Protein AF-A0A7V3MJH2-F1 (afdb_monomer_lite)

Foldseek 3Di:
DPPCVVVDDDDPCVVVVPDPDVVLVDFDLVCLVVVNHDCCLNPLQNVLVPDDPDPVLLVVLLLVQCVLVVNPPPRDLDDDDDDDPPP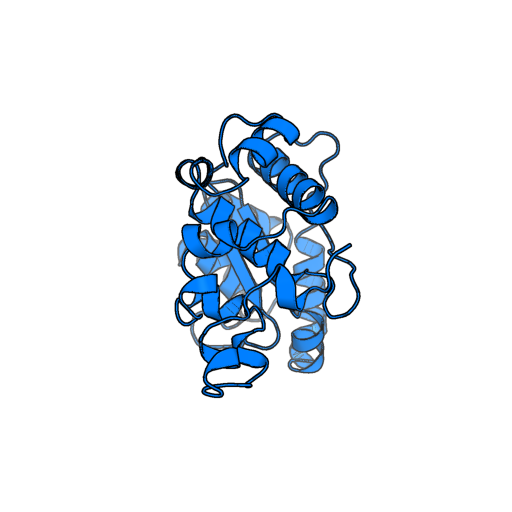CQSVSLSNNVSLQCCWQVSCPHHCVVVSCVVSVHPIRHHAQEDEAAQQPDDQDVQPNDVQSRRLCSQQNVQRNPLQPDCVNPAAGALNSVVSSCVNSVGHYDYHYHPVVNNCVVPVVCNVRVVNNVVRSD

Secondary structure (DSSP, 8-state):
---HHHH-PPPHHHHTTS---HHHHS--HHHHHHT-S-HHHHSHHHHHHH----HHHHHHHHHHHHHHTT--TT--SS------TTSSHHHHHHHHHHHHHHGGGGGGSTTHHHHHHHTT-SSPPP-EEEEEETTT---BTTBSSHHHHHHHHHHTHHHHHHH-GGGGTSPPPHHHHHHHHHHHTS-EEEEEESHHHHHHH-GGGHHHHHHHHHTT-

Structure (mmCIF, N/CA/C/O backbone):
data_AF-A0A7V3MJH2-F1
#
_entry.id   AF-A0A7V3MJH2-F1
#
loop_
_atom_site.group_PDB
_atom_site.id
_atom_site.type_symbol
_atom_site.label_atom_id
_atom_site.label_alt_id
_atom_site.label_comp_id
_atom_site.label_asym_id
_atom_site.label_entity_id
_atom_site.label_seq_id
_atom_site.pdbx_PDB_ins_code
_atom_site.Cartn_x
_atom_site.Cartn_y
_atom_site.Cartn_z
_atom_site.occupancy
_atom_site.B_iso_or_equiv
_atom_site.auth_seq_id
_atom_site.auth_comp_id
_atom_site.auth_asym_id
_atom_site.auth_atom_id
_atom_site.pdbx_PDB_model_num
ATOM 1 N N . MET A 1 1 ? -12.143 13.948 33.879 1.00 76.00 1 MET A N 1
ATOM 2 C CA . MET A 1 1 ? -11.767 12.716 33.157 1.00 76.00 1 MET A CA 1
ATOM 3 C C . MET A 1 1 ? -11.207 11.756 34.175 1.00 76.00 1 MET A C 1
ATOM 5 O O . MET A 1 1 ? -10.313 12.156 34.915 1.00 76.00 1 MET A O 1
ATOM 9 N N . ASP A 1 2 ? -11.740 10.542 34.238 1.00 88.38 2 ASP A N 1
ATOM 10 C CA . ASP A 1 2 ? -11.114 9.499 35.041 1.00 88.38 2 ASP A CA 1
ATOM 11 C C . ASP A 1 2 ? -9.718 9.172 34.487 1.00 88.38 2 ASP A C 1
ATOM 13 O O . ASP A 1 2 ? -9.510 9.241 33.271 1.00 88.38 2 ASP A O 1
ATOM 17 N N . PRO A 1 3 ? -8.743 8.834 35.348 1.00 88.94 3 PRO A N 1
ATOM 18 C CA . PRO A 1 3 ? -7.430 8.397 34.898 1.00 88.94 3 PRO A CA 1
ATOM 19 C C . PRO A 1 3 ? -7.529 7.197 33.950 1.00 88.94 3 PRO A C 1
ATOM 21 O O . PRO A 1 3 ? -8.326 6.288 34.187 1.00 88.94 3 PRO A O 1
ATOM 24 N N . TRP A 1 4 ? -6.682 7.157 32.915 1.00 88.81 4 TRP A N 1
ATOM 25 C CA . TRP A 1 4 ? -6.750 6.134 31.862 1.00 88.81 4 TRP A CA 1
ATOM 26 C C . TRP A 1 4 ? -6.737 4.699 32.413 1.00 88.81 4 TRP A C 1
ATOM 28 O O . TRP A 1 4 ? -7.480 3.855 31.928 1.00 88.81 4 TRP A O 1
ATOM 38 N N . TYR A 1 5 ? -5.976 4.433 33.479 1.00 87.44 5 TYR A N 1
ATOM 39 C CA . TYR A 1 5 ? -5.868 3.106 34.097 1.00 87.44 5 TYR A CA 1
ATOM 40 C C . TYR A 1 5 ? -7.162 2.627 34.781 1.00 87.44 5 TYR A C 1
ATOM 42 O O . TYR A 1 5 ? -7.255 1.460 35.153 1.00 87.44 5 TYR A O 1
ATOM 50 N N . LYS A 1 6 ? -8.156 3.509 34.968 1.00 90.50 6 LYS A N 1
ATOM 51 C CA . LYS A 1 6 ? -9.494 3.153 35.469 1.00 90.50 6 LYS A CA 1
ATOM 52 C C . LYS A 1 6 ? -10.495 2.853 34.355 1.00 90.50 6 LYS A C 1
ATOM 54 O O . LYS A 1 6 ? -11.493 2.190 34.611 1.00 90.50 6 LYS A O 1
ATOM 59 N N . VAL A 1 7 ? -10.248 3.354 33.145 1.00 89.88 7 VAL A N 1
ATOM 60 C CA . VAL A 1 7 ? -11.192 3.280 32.013 1.00 89.88 7 VAL A CA 1
ATOM 61 C C . VAL A 1 7 ? -10.678 2.432 30.853 1.00 89.88 7 VAL A C 1
ATOM 63 O O . VAL A 1 7 ? -11.448 2.060 29.973 1.00 89.88 7 VAL A O 1
ATOM 66 N N . ALA A 1 8 ? -9.390 2.097 30.850 1.00 85.50 8 ALA A N 1
ATOM 67 C CA . ALA A 1 8 ? -8.758 1.245 29.862 1.00 85.50 8 ALA A CA 1
ATOM 68 C C . ALA A 1 8 ? -8.077 0.067 30.558 1.00 85.50 8 ALA A C 1
ATOM 70 O O . ALA A 1 8 ? -7.274 0.240 31.473 1.00 85.50 8 ALA A O 1
ATOM 71 N N . THR A 1 9 ? -8.378 -1.142 30.089 1.00 85.69 9 THR A N 1
ATOM 72 C CA . THR A 1 9 ? -7.653 -2.349 30.495 1.00 85.69 9 THR A CA 1
ATOM 73 C C . THR A 1 9 ? -6.514 -2.576 29.499 1.00 85.69 9 THR A C 1
ATOM 75 O O . THR A 1 9 ? -6.804 -2.769 28.315 1.00 85.69 9 THR A O 1
ATOM 78 N N . PRO A 1 10 ? -5.233 -2.555 29.922 1.00 82.88 10 PRO A N 1
ATOM 79 C CA . PRO A 1 10 ? -4.119 -2.857 29.027 1.00 82.88 10 PRO A CA 1
ATOM 80 C C . PRO A 1 10 ? -4.233 -4.270 28.451 1.00 82.88 10 PRO A C 1
ATOM 82 O O . PRO A 1 10 ? -4.873 -5.145 29.045 1.00 82.88 10 PRO A O 1
ATOM 85 N N . ARG A 1 11 ? -3.583 -4.507 27.306 1.00 78.38 11 ARG A N 1
ATOM 86 C CA . ARG A 1 11 ? -3.568 -5.832 26.678 1.00 78.38 11 ARG A CA 1
ATOM 87 C C . ARG A 1 11 ? -3.032 -6.896 27.638 1.00 78.38 11 ARG A C 1
ATOM 89 O O . ARG A 1 11 ? -2.226 -6.607 28.527 1.00 78.38 11 ARG A O 1
ATOM 96 N N . LYS A 1 12 ? -3.504 -8.130 27.462 1.00 80.88 12 LYS A N 1
ATOM 97 C CA . LYS A 1 12 ? -3.203 -9.248 28.360 1.00 80.88 12 LYS A CA 1
ATOM 98 C C . LYS A 1 12 ? -1.694 -9.483 28.471 1.00 80.88 12 LYS A C 1
ATOM 100 O O . LYS A 1 12 ? -1.199 -9.660 29.574 1.00 80.88 12 LYS A O 1
ATOM 105 N N . GLU A 1 13 ? -0.969 -9.381 27.364 1.00 77.06 13 GLU A N 1
ATOM 106 C CA . GLU A 1 13 ? 0.477 -9.612 27.273 1.00 77.06 13 GLU A CA 1
ATOM 107 C C . GLU A 1 13 ? 1.269 -8.602 28.116 1.00 77.06 13 GLU A C 1
ATOM 109 O O . GLU A 1 13 ? 2.205 -8.988 28.816 1.00 77.06 13 GLU A O 1
ATOM 114 N N . VAL A 1 14 ? 0.835 -7.334 28.116 1.00 80.81 14 VAL A N 1
ATOM 115 C CA . VAL A 1 14 ? 1.420 -6.254 28.931 1.00 80.81 14 VAL A CA 1
ATOM 116 C C . VAL A 1 14 ? 1.115 -6.475 30.411 1.00 80.81 14 VAL A C 1
ATOM 118 O O . VAL A 1 14 ? 1.986 -6.314 31.261 1.00 80.81 14 VAL A O 1
ATOM 121 N N . ARG A 1 15 ? -0.121 -6.877 30.733 1.00 84.12 15 ARG A N 1
ATOM 122 C CA . ARG A 1 15 ? -0.545 -7.158 32.116 1.00 84.12 15 ARG A CA 1
ATOM 123 C C . ARG A 1 15 ? 0.156 -8.375 32.713 1.00 84.12 15 ARG A C 1
ATOM 125 O O . ARG A 1 15 ? 0.382 -8.407 33.916 1.00 84.12 15 ARG A O 1
ATOM 132 N N . GLU A 1 16 ? 0.458 -9.369 31.886 1.00 84.12 16 GLU A N 1
ATOM 133 C CA . GLU A 1 16 ? 1.122 -10.615 32.280 1.00 84.12 16 GLU A CA 1
ATOM 134 C C . GLU A 1 16 ? 2.654 -10.531 32.174 1.00 84.12 16 GLU A C 1
ATOM 136 O O . GLU A 1 16 ? 3.330 -11.512 32.473 1.00 84.12 16 GLU A O 1
ATOM 141 N N . GLY A 1 17 ? 3.209 -9.389 31.743 1.00 76.75 17 GLY A N 1
ATOM 142 C CA . GLY A 1 17 ? 4.652 -9.186 31.584 1.00 76.75 17 GLY A CA 1
ATOM 143 C C . GLY A 1 17 ? 5.307 -10.122 30.563 1.00 76.75 17 GLY A C 1
ATOM 144 O O . GLY A 1 17 ? 6.507 -10.369 30.650 1.00 76.75 17 GLY A O 1
ATOM 145 N N . ARG A 1 18 ? 4.527 -10.682 29.627 1.00 65.62 18 ARG A N 1
ATOM 146 C CA . ARG A 1 18 ? 4.986 -11.730 28.700 1.00 65.62 18 ARG A CA 1
ATOM 147 C C . ARG A 1 18 ? 5.799 -11.192 27.532 1.00 65.62 18 ARG A C 1
ATOM 149 O O . ARG A 1 18 ? 6.723 -11.868 27.097 1.00 65.62 18 ARG A O 1
ATOM 156 N N . SER A 1 19 ? 5.451 -10.013 27.026 1.00 62.81 19 SER A N 1
ATOM 157 C CA . SER A 1 19 ? 6.227 -9.343 25.988 1.00 62.81 19 SER A CA 1
ATOM 158 C C . SER A 1 19 ? 6.086 -7.833 26.103 1.00 62.81 19 SER A C 1
ATOM 160 O O . SER A 1 19 ? 4.985 -7.293 26.220 1.00 62.81 19 SER A O 1
ATOM 162 N N . PHE A 1 20 ? 7.234 -7.164 26.079 1.00 65.00 20 PHE A N 1
ATOM 163 C CA . PHE A 1 20 ? 7.359 -5.716 25.939 1.00 65.00 20 PHE A CA 1
ATOM 164 C C . PHE A 1 20 ? 8.063 -5.360 24.632 1.00 65.00 20 PHE A C 1
ATOM 166 O O . PHE A 1 20 ? 8.515 -4.227 24.492 1.00 65.00 20 PHE A O 1
ATOM 173 N N . ASN A 1 21 ? 8.200 -6.316 23.702 1.00 66.25 21 ASN A N 1
ATOM 174 C CA . ASN A 1 21 ? 8.846 -6.052 22.428 1.00 66.25 21 ASN A CA 1
ATOM 175 C C . ASN A 1 21 ? 8.022 -4.996 21.667 1.00 66.25 21 ASN A C 1
ATOM 177 O O . ASN A 1 21 ? 6.896 -5.303 21.270 1.00 66.25 21 ASN A O 1
ATOM 181 N N . PRO A 1 22 ? 8.541 -3.768 21.463 1.00 65.06 22 PRO A N 1
ATOM 182 C CA . PRO A 1 22 ? 7.813 -2.698 20.784 1.00 65.06 22 PRO A CA 1
ATOM 183 C C . PRO A 1 22 ? 7.324 -3.106 19.392 1.00 65.06 22 PRO A C 1
ATOM 185 O O . PRO A 1 22 ? 6.272 -2.636 18.959 1.00 65.06 22 PRO A O 1
ATOM 188 N N . ASP A 1 23 ? 8.036 -4.024 18.734 1.00 65.62 23 ASP A N 1
ATOM 189 C CA . ASP A 1 23 ? 7.713 -4.516 17.395 1.00 65.62 23 ASP A CA 1
ATOM 190 C C . ASP A 1 23 ? 6.393 -5.301 17.356 1.00 65.62 23 ASP A C 1
ATOM 192 O O . ASP A 1 23 ? 5.687 -5.260 16.354 1.00 65.62 23 ASP A O 1
ATOM 196 N N . GLU A 1 24 ? 5.990 -5.948 18.458 1.00 65.69 24 GLU A N 1
ATOM 197 C CA . GLU A 1 24 ? 4.674 -6.606 18.565 1.00 65.69 24 GLU A CA 1
ATOM 198 C C . GLU A 1 24 ? 3.520 -5.592 18.646 1.00 65.69 24 GLU A 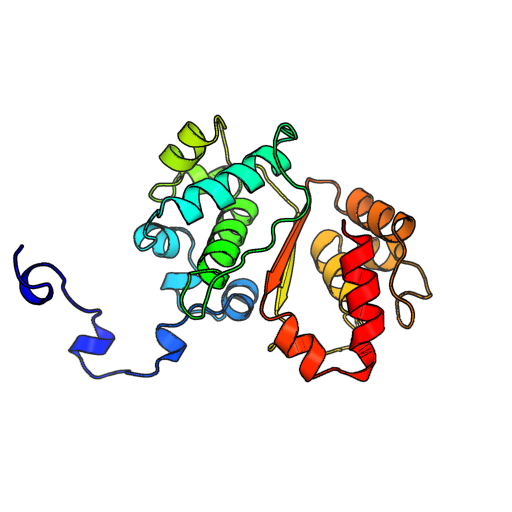C 1
ATOM 200 O O . GLU A 1 24 ? 2.355 -5.912 18.384 1.00 65.69 24 GLU A O 1
ATOM 205 N N . PHE A 1 25 ? 3.835 -4.345 19.001 1.00 71.69 25 PHE A N 1
ATOM 206 C CA . PHE A 1 25 ? 2.885 -3.241 19.107 1.00 71.69 25 PHE A CA 1
ATOM 207 C C . PHE A 1 25 ? 2.958 -2.285 17.912 1.00 71.69 25 PHE A C 1
ATOM 209 O O . PHE A 1 25 ? 2.050 -1.469 17.735 1.00 71.69 25 PHE A O 1
ATOM 216 N N . ALA A 1 26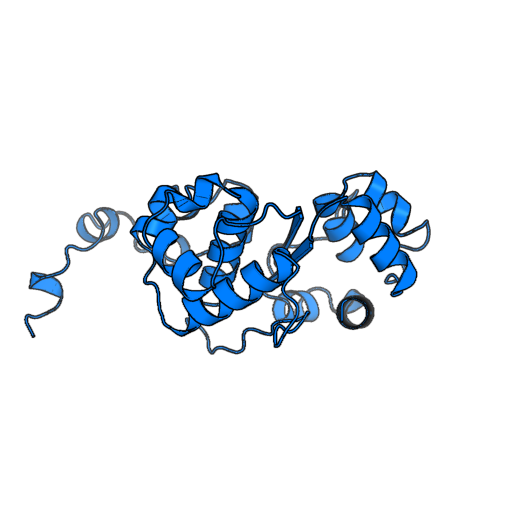 ? 3.994 -2.396 17.081 1.00 80.44 26 ALA A N 1
ATOM 217 C CA . ALA A 1 26 ? 4.117 -1.670 15.833 1.00 80.44 26 ALA A CA 1
ATOM 218 C C . ALA A 1 26 ? 3.366 -2.393 14.712 1.00 80.44 26 ALA A C 1
ATOM 220 O O . ALA A 1 26 ? 3.255 -3.616 14.674 1.00 80.44 26 ALA A O 1
ATOM 221 N N . ILE A 1 27 ? 2.831 -1.611 13.782 1.00 86.94 27 ILE A N 1
ATOM 222 C CA . ILE A 1 27 ? 2.237 -2.159 12.572 1.00 86.94 27 ILE A CA 1
ATOM 223 C C . ILE A 1 27 ? 3.311 -2.272 11.490 1.00 86.94 27 ILE A C 1
ATOM 225 O O . ILE A 1 27 ? 4.019 -1.306 11.223 1.00 86.94 27 ILE A O 1
ATOM 229 N N . ALA A 1 28 ? 3.389 -3.441 10.860 1.00 92.31 28 ALA A N 1
ATOM 230 C CA . ALA A 1 28 ? 4.326 -3.752 9.788 1.00 92.31 28 ALA A CA 1
ATOM 231 C C . ALA A 1 28 ? 3.537 -4.192 8.547 1.00 92.31 28 ALA A C 1
ATOM 233 O O . ALA A 1 28 ? 2.912 -5.259 8.533 1.00 92.31 28 ALA A O 1
ATOM 234 N N . LEU A 1 29 ? 3.489 -3.338 7.522 1.00 95.25 29 LEU A N 1
ATOM 235 C CA . LEU A 1 29 ? 2.657 -3.572 6.339 1.00 95.25 29 LEU A CA 1
ATOM 236 C C . LEU A 1 29 ? 3.113 -4.815 5.563 1.00 95.25 29 LEU A C 1
ATOM 238 O O . LEU A 1 29 ? 2.282 -5.593 5.101 1.00 95.25 29 LEU A O 1
ATOM 242 N N . GLU A 1 30 ? 4.418 -5.045 5.472 1.00 95.31 30 GLU A N 1
ATOM 243 C CA . GLU A 1 30 ? 5.019 -6.222 4.853 1.00 95.31 30 GLU A CA 1
ATOM 244 C C . GLU A 1 30 ? 4.578 -7.522 5.535 1.00 95.31 30 GLU A C 1
ATOM 246 O O . GLU A 1 30 ? 4.269 -8.497 4.852 1.00 95.31 30 GLU A O 1
ATOM 251 N N . GLN A 1 31 ? 4.458 -7.528 6.867 1.00 95.38 31 GLN A N 1
ATOM 252 C CA . GLN A 1 31 ? 4.018 -8.703 7.621 1.00 95.38 31 GLN A CA 1
ATOM 253 C C . GLN A 1 31 ? 2.524 -8.971 7.415 1.00 95.38 31 GLN A C 1
ATOM 255 O O . GLN A 1 31 ? 2.099 -10.127 7.354 1.00 95.38 31 GLN A O 1
ATOM 260 N N . ILE A 1 32 ? 1.714 -7.912 7.281 1.00 96.25 32 ILE A N 1
ATOM 261 C CA . ILE A 1 32 ? 0.288 -8.033 6.949 1.00 96.25 32 ILE A CA 1
ATOM 262 C C . ILE A 1 32 ? 0.138 -8.660 5.562 1.00 96.25 32 ILE A C 1
ATOM 264 O O . ILE A 1 32 ? -0.608 -9.626 5.404 1.00 96.25 32 ILE A O 1
ATOM 268 N N . VAL A 1 33 ? 0.882 -8.155 4.574 1.00 95.50 33 VAL A N 1
ATOM 269 C CA . VAL A 1 33 ? 0.853 -8.662 3.195 1.00 95.50 33 VAL A CA 1
ATOM 270 C C . VAL A 1 33 ? 1.344 -10.109 3.117 1.00 95.50 33 VAL A C 1
ATOM 272 O O . VAL A 1 33 ? 0.746 -10.910 2.400 1.00 95.50 33 VAL A O 1
ATOM 275 N N . ALA A 1 34 ? 2.390 -10.462 3.868 1.00 94.94 34 ALA A N 1
ATOM 276 C CA . ALA A 1 34 ? 2.938 -11.817 3.929 1.00 94.94 34 ALA A CA 1
ATOM 277 C C . ALA A 1 34 ? 2.091 -12.793 4.770 1.00 94.94 34 ALA A C 1
ATOM 279 O O . ALA A 1 34 ? 2.350 -13.995 4.765 1.00 94.94 34 ALA A O 1
ATOM 280 N N . GLY A 1 35 ? 1.090 -12.302 5.508 1.00 94.94 35 GLY A N 1
ATOM 281 C CA . GLY A 1 35 ? 0.262 -13.117 6.399 1.00 94.94 35 GLY A CA 1
ATOM 282 C C . GLY A 1 35 ? 0.972 -13.585 7.676 1.00 94.94 35 GLY A C 1
ATOM 283 O O . GLY A 1 35 ? 0.454 -14.471 8.363 1.00 94.94 35 GLY A O 1
ATOM 284 N N . THR A 1 36 ? 2.122 -12.995 8.002 1.00 94.38 36 THR A N 1
ATOM 285 C CA . THR A 1 36 ? 2.956 -13.314 9.172 1.00 94.38 36 THR A CA 1
ATOM 286 C C . THR A 1 36 ? 2.748 -12.356 10.345 1.00 94.38 36 THR A C 1
ATOM 288 O O . THR A 1 36 ? 3.230 -12.635 11.439 1.00 94.38 36 THR A O 1
ATOM 291 N N . ALA A 1 37 ? 2.016 -11.255 10.145 1.00 92.44 37 ALA A N 1
ATOM 292 C CA . ALA A 1 37 ? 1.671 -10.328 11.218 1.00 92.44 37 ALA A CA 1
ATOM 293 C C . ALA A 1 37 ? 0.812 -11.003 12.310 1.00 92.44 37 ALA A C 1
ATOM 295 O O . ALA A 1 37 ? 0.044 -11.927 12.004 1.00 92.44 37 ALA A O 1
ATOM 296 N N . PRO A 1 38 ? 0.863 -10.496 13.559 1.00 90.25 38 PRO A N 1
ATOM 297 C CA . PRO A 1 38 ? -0.080 -10.867 14.609 1.00 90.25 38 PRO A CA 1
ATOM 298 C C . PRO A 1 38 ? -1.534 -10.790 14.137 1.00 90.25 38 PRO A C 1
ATOM 300 O O . PRO A 1 38 ? -1.895 -9.941 13.316 1.00 90.25 38 PRO A O 1
ATOM 303 N N . GLU A 1 39 ? -2.387 -11.660 14.681 1.00 90.69 39 GLU A N 1
ATOM 304 C CA . GLU A 1 39 ? -3.786 -11.781 14.253 1.00 90.69 39 GLU A CA 1
ATOM 305 C C . GLU A 1 39 ? -4.542 -10.448 14.340 1.00 90.69 39 GLU A C 1
ATOM 307 O O . GLU A 1 39 ? -5.284 -10.105 13.424 1.00 90.69 39 GLU A O 1
ATOM 312 N N . ASP A 1 40 ? -4.248 -9.656 15.371 1.00 90.50 40 ASP A N 1
ATOM 313 C CA . ASP A 1 40 ? -4.773 -8.305 15.584 1.00 90.50 40 ASP A CA 1
ATOM 314 C C . ASP A 1 40 ? -4.586 -7.358 14.387 1.00 90.50 40 ASP A C 1
ATOM 316 O O . ASP A 1 40 ? -5.378 -6.433 14.207 1.00 90.50 40 ASP A O 1
ATOM 320 N N . TYR A 1 41 ? -3.523 -7.551 13.600 1.00 93.25 41 TYR A N 1
ATOM 321 C CA . TYR A 1 41 ? -3.202 -6.731 12.431 1.00 93.25 41 TYR A CA 1
ATOM 322 C C . TYR A 1 41 ? -3.536 -7.424 11.114 1.00 93.25 41 TYR A C 1
ATOM 324 O O . TYR A 1 41 ? -3.883 -6.754 10.141 1.00 93.25 41 TYR A O 1
ATOM 332 N N . ARG A 1 42 ? -3.417 -8.754 11.067 1.00 94.12 42 ARG A N 1
ATOM 333 C CA . ARG A 1 42 ? -3.660 -9.554 9.864 1.00 94.12 42 ARG A CA 1
ATOM 334 C C . ARG A 1 42 ? -5.147 -9.763 9.591 1.00 94.12 42 ARG A C 1
ATOM 336 O O . ARG A 1 42 ? -5.541 -9.742 8.429 1.00 94.12 42 ARG A O 1
ATOM 343 N N . ASP A 1 43 ? -5.958 -9.995 10.623 1.00 95.62 43 ASP A N 1
ATOM 344 C CA . ASP A 1 43 ? -7.401 -10.174 10.469 1.00 95.62 43 ASP A CA 1
ATOM 345 C C . ASP A 1 43 ? -8.100 -8.807 10.353 1.00 95.62 43 ASP A C 1
ATOM 347 O O . ASP A 1 43 ? -8.040 -8.005 11.290 1.00 95.62 43 ASP A O 1
ATOM 351 N N . PRO A 1 44 ? -8.799 -8.515 9.239 1.00 96.88 44 PRO A N 1
ATOM 352 C CA . PRO A 1 44 ? -9.427 -7.212 9.041 1.00 96.88 44 PRO A CA 1
ATOM 353 C C . PRO A 1 44 ? -10.466 -6.869 10.115 1.00 96.88 44 PRO A C 1
ATOM 355 O O . PRO A 1 44 ? -10.599 -5.708 10.502 1.00 96.88 44 PRO A O 1
ATOM 358 N N . LYS A 1 45 ? -11.214 -7.861 10.615 1.00 96.94 45 LYS A N 1
ATOM 359 C CA . LYS A 1 45 ? -12.257 -7.628 11.618 1.00 96.94 45 LYS A CA 1
ATOM 360 C C . LYS A 1 45 ? -11.628 -7.209 12.946 1.00 96.94 45 LYS A C 1
ATOM 362 O O . LYS A 1 45 ? -12.101 -6.244 13.547 1.00 96.94 45 LYS A O 1
ATOM 367 N N . GLN A 1 46 ? -10.565 -7.885 13.381 1.00 95.31 46 GLN A N 1
ATOM 368 C CA . GLN A 1 46 ? -9.806 -7.510 14.575 1.00 95.31 46 GLN A CA 1
ATOM 369 C C . GLN A 1 46 ? -9.103 -6.161 14.409 1.00 95.31 46 GLN A C 1
ATOM 371 O O . GLN A 1 46 ? -9.189 -5.324 15.311 1.00 95.31 46 GLN A O 1
ATOM 376 N N . PHE A 1 47 ? -8.488 -5.927 13.246 1.00 96.44 47 PHE A N 1
ATOM 377 C CA . PHE A 1 47 ? -7.819 -4.673 12.914 1.00 96.44 47 PHE A CA 1
ATOM 378 C C . PHE A 1 47 ? -8.777 -3.485 13.069 1.00 96.44 47 PHE A C 1
ATOM 380 O O . PHE A 1 47 ? -8.548 -2.612 13.906 1.00 96.44 47 PHE A O 1
ATOM 387 N N . PHE A 1 48 ? -9.910 -3.498 12.357 1.00 97.19 48 PHE A N 1
ATOM 388 C CA . PHE A 1 48 ? -10.873 -2.392 12.390 1.00 97.19 48 PHE A CA 1
ATOM 389 C C . PHE A 1 48 ? -11.623 -2.265 13.716 1.00 97.19 48 PHE A C 1
ATOM 391 O O . PHE A 1 48 ? -12.004 -1.158 14.089 1.00 97.19 48 PHE A O 1
ATOM 398 N N . ALA A 1 49 ? -11.812 -3.355 14.468 1.00 95.25 49 ALA A N 1
ATOM 399 C CA . ALA A 1 49 ? -12.374 -3.278 15.819 1.00 95.25 49 ALA A CA 1
ATOM 400 C C . ALA A 1 49 ? -11.499 -2.451 16.778 1.00 95.25 49 ALA A C 1
ATOM 402 O O . ALA A 1 49 ? -12.005 -1.925 17.768 1.00 95.25 49 ALA A O 1
ATOM 403 N N . ARG A 1 50 ? -10.199 -2.327 16.484 1.00 91.00 50 ARG A N 1
ATOM 404 C CA . ARG A 1 50 ? -9.217 -1.581 17.284 1.00 91.00 50 ARG A CA 1
ATOM 405 C C . ARG A 1 50 ? -8.738 -0.297 16.602 1.00 91.00 50 ARG A C 1
ATOM 407 O O . ARG A 1 50 ? -7.976 0.461 17.200 1.00 91.00 50 ARG A O 1
ATOM 414 N N . THR A 1 51 ? -9.180 -0.036 15.374 1.00 93.00 51 THR A N 1
ATOM 415 C CA . THR A 1 51 ? -8.851 1.182 14.636 1.00 93.00 51 THR A CA 1
ATOM 416 C C . THR A 1 51 ? -9.575 2.380 15.238 1.00 93.00 51 THR A C 1
ATOM 418 O O . THR A 1 51 ? -10.803 2.440 15.293 1.00 93.00 51 THR A O 1
ATOM 421 N N . CYS A 1 52 ? -8.802 3.391 15.634 1.00 91.56 52 CYS A N 1
ATOM 422 C CA . CYS A 1 52 ? -9.350 4.712 15.902 1.00 91.56 52 CYS A CA 1
ATOM 423 C C . CYS A 1 52 ? -9.581 5.431 14.569 1.00 91.56 52 CYS A C 1
ATOM 425 O O . CYS A 1 52 ? -8.632 5.800 13.874 1.00 91.56 52 CYS A O 1
ATOM 427 N N . TRP A 1 53 ? -10.846 5.644 14.211 1.00 94.06 53 TRP A N 1
ATOM 428 C CA . TRP A 1 53 ? -11.238 6.354 12.995 1.00 94.06 53 TRP A CA 1
ATOM 429 C C . TRP A 1 53 ? -11.033 7.864 13.140 1.00 94.06 53 TRP A C 1
ATOM 431 O O . TRP A 1 53 ? -11.996 8.617 13.316 1.00 94.06 53 TRP A O 1
ATOM 441 N N . THR A 1 54 ? -9.775 8.299 13.079 1.00 93.62 54 THR A N 1
ATOM 442 C CA . THR A 1 54 ? -9.390 9.714 13.106 1.00 93.62 54 THR A CA 1
ATOM 443 C C . THR A 1 54 ? -9.893 10.448 11.866 1.00 93.62 54 THR A C 1
ATOM 445 O O . THR A 1 54 ? -10.136 9.839 10.822 1.00 93.62 54 THR A O 1
ATOM 448 N N . ARG A 1 55 ? -10.006 11.779 11.955 1.00 92.06 55 ARG A N 1
ATOM 449 C CA . ARG A 1 55 ? -10.400 12.619 10.814 1.00 92.06 55 ARG A CA 1
ATOM 450 C C . ARG A 1 55 ? -9.496 12.384 9.599 1.00 92.06 55 ARG A C 1
ATOM 452 O O . ARG A 1 55 ? -9.998 12.124 8.516 1.00 92.06 55 ARG A O 1
ATOM 459 N N . ALA A 1 56 ? -8.178 12.381 9.813 1.00 91.19 56 ALA A N 1
ATOM 460 C CA . ALA A 1 56 ? -7.196 12.161 8.753 1.00 91.19 56 ALA A CA 1
ATOM 461 C C . ALA A 1 56 ? -7.351 10.782 8.090 1.00 91.19 56 ALA A C 1
ATOM 463 O O . ALA A 1 56 ? -7.345 10.687 6.866 1.00 91.19 56 ALA A O 1
ATOM 464 N N . LEU A 1 57 ? -7.553 9.713 8.876 1.00 94.44 57 LEU A N 1
ATOM 465 C CA . LEU A 1 57 ? -7.771 8.377 8.317 1.00 94.44 57 LEU A CA 1
ATOM 466 C C . LEU A 1 57 ? -9.036 8.334 7.452 1.00 94.44 57 LEU A C 1
ATOM 468 O O . LEU A 1 57 ? -8.993 7.791 6.350 1.00 94.44 57 LEU A O 1
ATOM 472 N N . ARG A 1 58 ? -10.144 8.928 7.917 1.00 95.50 58 ARG A N 1
ATOM 473 C CA . ARG A 1 58 ? -11.397 8.981 7.146 1.00 95.50 58 ARG A CA 1
ATOM 474 C C . ARG A 1 58 ? -11.251 9.797 5.866 1.00 95.50 58 ARG A C 1
ATOM 476 O O . ARG A 1 58 ? -11.672 9.340 4.809 1.00 95.50 58 ARG A O 1
ATOM 483 N N . GLU A 1 59 ? -10.607 10.959 5.941 1.00 92.81 59 GLU A N 1
ATOM 484 C CA . GLU A 1 59 ? -10.353 11.833 4.790 1.00 92.81 59 GLU A CA 1
ATOM 485 C C . GLU A 1 59 ? -9.499 11.126 3.728 1.00 92.81 59 GLU A C 1
ATOM 487 O O . GLU A 1 59 ? -9.884 11.070 2.556 1.00 92.81 59 GLU A O 1
ATOM 492 N N . HIS A 1 60 ? -8.368 10.534 4.128 1.00 94.12 60 HIS A N 1
ATOM 493 C CA . HIS A 1 60 ? -7.474 9.823 3.215 1.00 94.12 60 HIS A CA 1
ATOM 494 C C . HIS A 1 60 ? -8.128 8.566 2.637 1.00 94.12 60 HIS A C 1
ATOM 496 O O . HIS A 1 60 ? -8.140 8.392 1.418 1.00 94.12 60 HIS A O 1
ATOM 502 N N . ALA A 1 61 ? -8.724 7.718 3.481 1.00 96.00 61 ALA A N 1
ATOM 503 C CA . ALA A 1 61 ? -9.389 6.506 3.018 1.00 96.00 61 ALA A CA 1
ATOM 504 C C . ALA A 1 61 ? -10.573 6.834 2.098 1.00 96.00 61 ALA A C 1
ATOM 506 O O . ALA A 1 61 ? -10.668 6.288 1.002 1.00 96.00 61 ALA A O 1
ATOM 507 N N . GLY A 1 62 ? -11.429 7.785 2.477 1.00 95.62 62 GLY A N 1
ATOM 508 C CA . GLY A 1 62 ? -12.574 8.207 1.673 1.00 95.62 62 GLY A CA 1
ATOM 509 C C . GLY A 1 62 ? -12.173 8.809 0.324 1.00 95.62 62 GLY A C 1
ATOM 510 O O . GLY A 1 62 ? -12.838 8.567 -0.682 1.00 95.62 62 GLY A O 1
ATOM 511 N N . MET A 1 63 ? -11.072 9.564 0.252 1.00 95.44 63 MET A N 1
ATOM 512 C CA . MET A 1 63 ? -10.526 10.063 -1.018 1.00 95.44 63 MET A CA 1
ATOM 513 C C . MET A 1 63 ? -10.084 8.919 -1.939 1.00 95.44 63 MET A C 1
ATOM 515 O O . MET A 1 63 ? -10.480 8.890 -3.105 1.00 95.44 63 MET A O 1
ATOM 519 N N . VAL A 1 64 ? -9.322 7.959 -1.409 1.00 96.62 64 VAL A N 1
ATOM 520 C CA . VAL A 1 64 ? -8.832 6.801 -2.171 1.00 96.62 64 VAL A CA 1
ATOM 521 C C . VAL A 1 64 ? -9.995 5.935 -2.657 1.00 96.62 64 VAL A C 1
ATOM 523 O O . VAL A 1 64 ? -10.067 5.619 -3.843 1.00 96.62 64 VAL A O 1
ATOM 526 N N . LEU A 1 65 ? -10.951 5.599 -1.783 1.00 97.06 65 LEU A N 1
ATOM 527 C CA . LEU A 1 65 ? -12.103 4.770 -2.151 1.00 97.06 65 LEU A CA 1
ATOM 528 C C . LEU A 1 65 ? -12.990 5.439 -3.210 1.00 97.06 65 LEU A C 1
ATOM 530 O O . LEU A 1 65 ? -13.468 4.764 -4.123 1.00 97.06 65 LEU A O 1
ATOM 534 N N . ARG A 1 66 ? -13.193 6.763 -3.131 1.00 96.19 66 ARG A N 1
ATOM 535 C CA . ARG A 1 66 ? -13.937 7.512 -4.156 1.00 96.19 66 ARG A CA 1
ATOM 536 C C . ARG A 1 66 ? -13.253 7.412 -5.511 1.00 96.19 66 ARG A C 1
ATOM 538 O O . ARG A 1 66 ? -13.911 7.057 -6.488 1.00 96.19 66 ARG A O 1
ATOM 545 N N . ARG A 1 67 ? -11.937 7.629 -5.550 1.00 95.69 67 ARG A N 1
ATOM 546 C CA . ARG A 1 67 ? -11.157 7.531 -6.785 1.00 95.69 67 ARG A CA 1
ATOM 547 C C . ARG A 1 67 ? -11.201 6.127 -7.384 1.00 95.69 67 ARG A C 1
ATOM 549 O O . ARG A 1 67 ? -11.454 5.986 -8.576 1.00 95.69 67 ARG A O 1
ATOM 556 N N . LEU A 1 68 ? -11.018 5.093 -6.561 1.00 95.94 68 LEU A N 1
ATOM 557 C CA . LEU A 1 68 ? -11.121 3.693 -6.995 1.00 95.94 68 LEU A CA 1
ATOM 558 C C . LEU A 1 68 ? -12.527 3.333 -7.500 1.00 95.94 68 LEU A C 1
ATOM 560 O O . LEU A 1 68 ? -12.666 2.430 -8.316 1.00 95.94 68 LEU A O 1
ATOM 564 N N . SER A 1 69 ? -13.554 4.062 -7.061 1.00 95.12 69 SER A N 1
ATOM 565 C CA . SER A 1 69 ? -14.934 3.938 -7.552 1.00 95.12 69 SER A CA 1
ATOM 566 C C . SER A 1 69 ? -15.216 4.786 -8.803 1.00 95.12 69 SER A C 1
ATOM 568 O O . SER A 1 69 ? -16.375 4.960 -9.171 1.00 95.12 69 SER A O 1
ATOM 570 N N . GLY A 1 70 ? -14.189 5.368 -9.433 1.00 93.31 70 GLY A N 1
ATOM 571 C CA . GLY A 1 70 ? -14.318 6.211 -10.626 1.00 93.31 70 GLY A CA 1
ATOM 572 C C . GLY A 1 70 ? -14.742 7.659 -10.356 1.00 93.31 70 GLY A C 1
ATOM 573 O O . GLY A 1 70 ? -14.924 8.421 -11.300 1.00 93.31 70 GLY A O 1
ATOM 574 N N . LYS A 1 71 ? -14.881 8.075 -9.089 1.00 92.69 71 LYS A N 1
ATOM 575 C CA . LYS A 1 71 ? -15.210 9.462 -8.725 1.00 92.69 71 LYS A CA 1
ATOM 576 C C . LYS A 1 71 ? -13.927 10.285 -8.637 1.00 92.69 71 LYS A C 1
ATOM 578 O O . LYS A 1 71 ? -13.269 10.296 -7.597 1.00 92.69 71 LYS A O 1
ATOM 583 N N . THR A 1 72 ? -13.550 10.936 -9.736 1.00 86.94 72 THR A N 1
ATOM 584 C CA . THR A 1 72 ? -12.262 11.640 -9.854 1.00 86.94 72 THR A CA 1
ATOM 585 C C . THR A 1 72 ? -12.290 13.103 -9.413 1.00 86.94 72 THR A C 1
ATOM 587 O O . THR A 1 72 ? -11.224 13.692 -9.238 1.00 86.94 72 THR A O 1
ATOM 590 N N . ASP A 1 73 ? -13.465 13.681 -9.168 1.00 8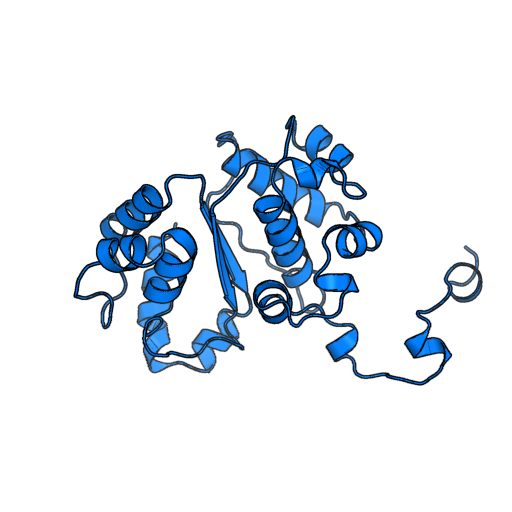3.06 73 ASP A N 1
ATOM 591 C CA . ASP A 1 73 ? -13.603 15.073 -8.727 1.00 83.06 73 ASP A CA 1
ATOM 592 C C . ASP A 1 73 ? -12.903 15.306 -7.382 1.00 83.06 73 ASP A C 1
ATOM 594 O O . ASP A 1 73 ? -13.201 14.639 -6.389 1.00 83.06 73 ASP A O 1
ATOM 598 N N . ASN A 1 74 ? -11.969 16.261 -7.338 1.00 77.25 74 ASN A N 1
ATOM 599 C CA . ASN A 1 74 ? -11.194 16.604 -6.138 1.00 77.25 74 ASN A CA 1
ATOM 600 C C . ASN A 1 74 ? -10.492 15.401 -5.468 1.00 77.25 74 ASN A C 1
ATOM 602 O O . ASN A 1 74 ? -10.308 15.381 -4.249 1.00 77.25 74 ASN A O 1
ATOM 606 N N . THR A 1 75 ? -10.090 14.391 -6.248 1.00 77.38 75 THR A N 1
ATOM 607 C CA . THR A 1 75 ? -9.262 13.277 -5.759 1.00 77.38 75 THR A CA 1
ATOM 608 C C . THR A 1 75 ? -7.937 13.244 -6.512 1.00 77.38 75 THR A C 1
ATOM 610 O O . THR A 1 75 ? -7.906 13.111 -7.736 1.00 77.38 75 THR A O 1
ATOM 613 N N . ALA A 1 76 ? -6.820 13.364 -5.795 1.00 81.81 76 ALA A N 1
ATOM 614 C CA . ALA A 1 76 ? -5.502 13.257 -6.412 1.00 81.81 76 ALA A CA 1
ATOM 615 C C . ALA A 1 76 ? -5.194 11.787 -6.784 1.00 81.81 76 ALA A C 1
ATOM 617 O O . ALA A 1 76 ? -5.534 10.891 -6.007 1.00 81.81 76 ALA A O 1
ATOM 618 N N . PRO A 1 77 ? -4.558 11.507 -7.942 1.00 87.31 77 PRO A N 1
ATOM 619 C CA . PRO A 1 77 ? -4.051 10.169 -8.279 1.00 87.31 77 PRO A CA 1
ATOM 620 C C . PRO A 1 77 ? -2.970 9.676 -7.331 1.00 87.31 77 PRO A C 1
ATOM 622 O O . PRO A 1 77 ? -2.877 8.477 -7.083 1.00 87.31 77 PRO A O 1
ATOM 625 N N . VAL A 1 78 ? -2.183 10.605 -6.794 1.00 92.12 78 VAL A N 1
ATOM 626 C CA . VAL A 1 78 ? -1.073 10.321 -5.895 1.00 92.12 78 VAL A CA 1
ATOM 627 C C . VAL A 1 78 ? -1.315 11.056 -4.587 1.00 92.12 78 VAL A C 1
ATOM 629 O O . VAL A 1 78 ? -1.524 12.269 -4.569 1.00 92.12 78 VAL A O 1
ATOM 632 N N . LEU A 1 79 ? -1.305 10.301 -3.491 1.00 92.12 79 LEU A N 1
ATOM 633 C CA . LEU A 1 79 ? -1.471 10.814 -2.139 1.00 92.12 79 LEU A CA 1
ATOM 634 C C . LEU A 1 79 ? -0.176 10.599 -1.358 1.00 92.12 79 LEU A C 1
ATOM 636 O O . LEU A 1 79 ? 0.167 9.471 -1.010 1.00 92.12 79 LEU A O 1
ATOM 640 N N . THR A 1 80 ? 0.511 11.690 -1.033 1.00 90.69 80 THR A N 1
ATOM 641 C CA . THR A 1 80 ? 1.689 11.643 -0.163 1.00 90.69 80 THR A CA 1
ATOM 642 C C . THR A 1 80 ? 1.258 11.826 1.286 1.00 90.69 80 THR A C 1
ATOM 644 O O . THR A 1 80 ? 0.820 12.905 1.685 1.00 90.69 80 THR A O 1
ATOM 647 N N . LEU A 1 81 ? 1.403 10.779 2.098 1.00 87.38 81 LEU A N 1
ATOM 648 C CA . LEU A 1 81 ? 1.134 10.851 3.532 1.00 87.38 81 LEU A CA 1
ATOM 649 C C . LEU A 1 81 ? 2.338 11.479 4.249 1.00 87.38 81 LEU A C 1
ATOM 651 O O . LEU A 1 81 ? 3.316 10.803 4.567 1.00 87.38 81 LEU A O 1
ATOM 655 N N . ILE A 1 82 ? 2.279 12.788 4.498 1.00 76.56 82 ILE A N 1
ATOM 656 C CA . ILE A 1 82 ? 3.325 13.513 5.229 1.00 76.56 82 ILE A CA 1
ATOM 657 C C . ILE A 1 82 ? 2.932 13.578 6.704 1.00 76.56 82 ILE A C 1
ATOM 659 O O . ILE A 1 82 ? 2.133 14.411 7.118 1.00 76.56 82 ILE A O 1
ATOM 663 N N . THR A 1 83 ? 3.514 12.697 7.512 1.00 66.19 83 THR A N 1
ATOM 664 C CA . THR A 1 83 ? 3.413 12.761 8.976 1.00 66.19 83 THR A CA 1
ATOM 665 C C . THR A 1 83 ? 4.780 12.527 9.606 1.00 66.19 83 THR A C 1
ATOM 667 O O . THR A 1 83 ? 5.625 11.824 9.038 1.00 66.19 83 THR A O 1
ATOM 670 N N . GLN A 1 84 ? 4.971 13.047 10.819 1.00 65.44 84 GLN A N 1
ATOM 671 C CA . GLN A 1 84 ? 6.096 12.672 11.679 1.00 65.44 84 GLN A CA 1
ATOM 672 C C . GLN A 1 84 ? 6.005 11.186 12.089 1.00 65.44 84 GLN A C 1
ATOM 674 O O . GLN A 1 84 ? 4.981 10.526 11.852 1.00 65.44 84 GLN A O 1
ATOM 679 N N . PHE A 1 85 ? 7.084 10.647 12.667 1.00 60.53 85 PHE A N 1
ATOM 680 C CA . PHE A 1 85 ? 7.108 9.288 13.221 1.00 60.53 85 PHE A CA 1
ATOM 681 C C . PHE A 1 85 ? 5.942 9.076 14.197 1.00 60.53 85 PHE A C 1
ATOM 683 O O . PHE A 1 85 ? 5.604 9.966 14.973 1.00 60.53 85 PHE A O 1
ATOM 690 N N . GLY A 1 86 ? 5.281 7.918 14.110 1.00 65.44 86 GLY A N 1
ATOM 691 C CA . GLY A 1 86 ? 4.076 7.624 14.897 1.00 65.44 86 GLY A CA 1
ATOM 692 C C . GLY A 1 86 ? 2.782 8.279 14.386 1.00 65.44 86 GLY A C 1
ATOM 693 O O . GLY A 1 86 ? 1.724 8.050 14.959 1.00 65.44 86 GLY A O 1
ATOM 694 N N . GLY A 1 87 ? 2.815 9.038 13.285 1.00 71.94 87 GLY A N 1
ATOM 695 C CA . GLY A 1 87 ? 1.636 9.726 12.735 1.00 71.94 87 GLY A CA 1
ATOM 696 C C . GLY A 1 87 ? 0.625 8.849 11.978 1.00 71.94 87 GLY A C 1
ATOM 697 O O . GLY A 1 87 ? -0.277 9.380 11.342 1.00 71.94 87 GLY A O 1
ATOM 698 N N . GLY A 1 88 ? 0.757 7.518 12.024 1.00 84.75 88 GLY A N 1
ATOM 699 C CA . GLY A 1 88 ? -0.256 6.596 11.494 1.00 84.75 88 GLY A CA 1
ATOM 700 C C . GLY A 1 88 ? -0.212 6.326 9.983 1.00 84.75 88 GLY A C 1
ATOM 701 O O . GLY A 1 88 ? -1.198 5.832 9.438 1.00 84.75 88 GLY A O 1
ATOM 702 N N . LYS A 1 89 ? 0.909 6.599 9.297 1.00 92.31 89 LYS A N 1
ATOM 703 C CA . LYS A 1 89 ? 1.091 6.303 7.856 1.00 92.31 89 LYS A CA 1
ATOM 704 C C . LYS A 1 89 ? 0.893 4.827 7.541 1.00 92.31 89 LYS A C 1
ATOM 706 O O . LYS A 1 89 ? -0.049 4.483 6.835 1.00 92.31 89 LYS A O 1
ATOM 711 N N . THR A 1 90 ? 1.697 3.959 8.147 1.00 92.75 90 THR A N 1
ATOM 712 C CA . THR A 1 90 ? 1.601 2.507 7.957 1.00 92.75 90 THR A CA 1
ATOM 713 C C . THR A 1 90 ? 0.228 1.974 8.374 1.00 92.75 90 THR A C 1
ATOM 715 O O . THR A 1 90 ? -0.327 1.115 7.697 1.00 92.75 90 THR A O 1
ATOM 718 N N . HIS A 1 91 ? -0.401 2.554 9.407 1.00 94.25 91 HIS A N 1
ATOM 719 C CA . HIS A 1 91 ? -1.784 2.219 9.776 1.00 94.25 91 HIS A CA 1
ATOM 720 C C . HIS A 1 91 ? -2.798 2.602 8.689 1.00 94.25 91 HIS A C 1
ATOM 722 O O . HIS A 1 91 ? -3.700 1.825 8.387 1.00 94.25 91 HIS A O 1
ATOM 728 N N . THR A 1 92 ? -2.634 3.768 8.062 1.00 95.81 92 THR A N 1
ATOM 729 C CA . THR A 1 92 ? -3.471 4.213 6.938 1.00 95.81 92 THR A CA 1
ATOM 730 C C . THR A 1 92 ? -3.290 3.302 5.725 1.00 95.81 92 THR A C 1
ATOM 732 O O . THR A 1 92 ? -4.279 2.872 5.133 1.00 95.81 92 THR A O 1
ATOM 735 N N . LEU A 1 93 ? -2.047 2.945 5.384 1.00 97.06 93 LEU A N 1
ATOM 736 C CA . LEU A 1 93 ? -1.751 2.015 4.290 1.00 97.06 93 LEU A CA 1
ATOM 737 C C . LEU A 1 93 ? -2.343 0.622 4.562 1.00 97.06 93 LEU A C 1
ATOM 739 O O . LEU A 1 93 ? -2.976 0.046 3.681 1.00 97.06 93 LEU A O 1
ATOM 743 N N . ALA A 1 94 ? -2.222 0.108 5.787 1.00 97.31 94 ALA A N 1
ATOM 744 C CA . ALA A 1 94 ? -2.817 -1.167 6.184 1.00 97.31 94 ALA A CA 1
ATOM 745 C C . ALA A 1 94 ? -4.353 -1.143 6.150 1.00 97.31 94 ALA A C 1
ATOM 747 O O . ALA A 1 94 ? -4.975 -2.092 5.675 1.00 97.31 94 ALA A O 1
ATOM 748 N N . ALA A 1 95 ? -4.977 -0.047 6.589 1.00 97.50 95 ALA A N 1
ATOM 749 C CA . ALA A 1 95 ? -6.422 0.128 6.482 1.00 97.50 95 ALA A CA 1
ATOM 750 C C . ALA A 1 95 ? -6.876 0.094 5.013 1.00 97.50 95 ALA A C 1
ATOM 752 O O . ALA A 1 95 ? -7.803 -0.639 4.673 1.00 97.50 95 ALA A O 1
ATOM 753 N N . LEU A 1 96 ? -6.191 0.822 4.125 1.00 97.88 96 LEU A N 1
ATOM 754 C CA . LEU A 1 96 ? -6.465 0.810 2.684 1.00 97.88 96 LEU A CA 1
ATOM 755 C C . LEU A 1 96 ? -6.277 -0.580 2.065 1.00 97.88 96 LEU A C 1
ATOM 757 O O . LEU A 1 96 ? -7.109 -1.005 1.259 1.00 97.88 96 LEU A O 1
ATOM 761 N N . TYR A 1 97 ? -5.224 -1.296 2.466 1.00 98.00 97 TYR A N 1
ATOM 762 C CA . TYR A 1 97 ? -4.975 -2.673 2.050 1.00 98.00 97 TYR A CA 1
ATOM 763 C C . TYR A 1 97 ? -6.155 -3.583 2.415 1.00 98.00 97 TYR A C 1
ATOM 765 O O . TYR A 1 97 ? -6.720 -4.236 1.534 1.00 98.00 97 TYR A O 1
ATOM 773 N N . HIS A 1 98 ? -6.577 -3.576 3.683 1.00 97.94 98 HIS A N 1
ATOM 774 C CA . HIS A 1 98 ? -7.680 -4.408 4.176 1.00 97.94 98 HIS A CA 1
ATOM 775 C C . HIS A 1 98 ? -9.023 -4.057 3.539 1.00 97.94 98 HIS A C 1
ATOM 777 O O . HIS A 1 98 ? -9.773 -4.960 3.164 1.00 97.94 98 HIS A O 1
ATOM 783 N N . LEU A 1 99 ? -9.315 -2.764 3.364 1.00 98.06 99 LEU A N 1
ATOM 784 C CA . LEU A 1 99 ? -10.516 -2.296 2.669 1.00 98.06 99 LEU A CA 1
ATOM 785 C C . LEU A 1 99 ? -10.552 -2.849 1.237 1.00 98.06 99 LEU A C 1
ATOM 787 O O . LEU A 1 99 ? -11.491 -3.548 0.862 1.00 98.06 99 LEU A O 1
ATOM 791 N N . CYS A 1 100 ? -9.505 -2.604 0.449 1.00 97.00 100 CYS A N 1
ATOM 792 C CA . CYS A 1 100 ? -9.492 -2.950 -0.974 1.00 97.00 100 CYS A CA 1
ATOM 793 C C . CYS A 1 100 ? -9.403 -4.462 -1.228 1.00 97.00 100 CYS A C 1
ATOM 795 O O . CYS A 1 100 ? -10.006 -4.961 -2.180 1.00 97.00 100 CYS A O 1
ATOM 797 N N . LYS A 1 101 ? -8.686 -5.212 -0.377 1.00 95.44 101 LYS A N 1
ATOM 798 C CA . LYS A 1 101 ? -8.662 -6.685 -0.431 1.00 95.44 101 LYS A CA 1
ATOM 799 C C . LYS A 1 101 ? -9.989 -7.297 0.010 1.00 95.44 101 LYS A C 1
ATOM 801 O O . LYS A 1 101 ? -10.396 -8.310 -0.558 1.00 95.44 101 LYS A O 1
ATOM 806 N N . GLY A 1 102 ? -10.661 -6.694 0.992 1.00 94.50 102 GLY A N 1
ATOM 807 C CA . GLY A 1 102 ? -11.977 -7.123 1.462 1.00 94.50 102 GLY A CA 1
ATOM 808 C C . GLY A 1 102 ? -13.108 -6.817 0.476 1.00 94.50 102 GLY A C 1
ATOM 809 O O . GLY A 1 102 ? -14.077 -7.578 0.416 1.00 94.50 102 GLY A O 1
ATOM 810 N N . GLY A 1 103 ? -12.983 -5.742 -0.311 1.00 95.44 103 GLY A N 1
ATOM 811 C CA . GLY A 1 103 ? -14.025 -5.280 -1.230 1.00 95.44 103 GLY A CA 1
ATOM 812 C C . GLY A 1 103 ? -15.353 -5.091 -0.496 1.00 95.44 103 GLY A C 1
ATOM 813 O O . GLY A 1 103 ? -15.376 -4.657 0.652 1.00 95.44 103 GLY A O 1
ATOM 814 N N . GLU A 1 104 ? -16.463 -5.506 -1.101 1.00 94.81 104 GLU A N 1
ATOM 815 C CA . GLU A 1 104 ? -17.806 -5.360 -0.517 1.00 94.81 104 GLU A CA 1
ATOM 816 C C . GLU A 1 104 ? -17.935 -5.905 0.915 1.00 94.81 104 GLU A C 1
ATOM 818 O O . GLU A 1 104 ? -18.611 -5.290 1.745 1.00 94.81 104 GLU A O 1
ATOM 823 N N . LYS A 1 105 ? -17.235 -7.005 1.239 1.00 95.38 105 LYS A N 1
ATOM 824 C CA . LYS A 1 105 ? -17.248 -7.611 2.583 1.00 95.38 105 LYS A CA 1
ATOM 825 C C . LYS A 1 105 ? -16.713 -6.665 3.655 1.00 95.38 105 LYS A C 1
ATOM 827 O O . LYS A 1 105 ? -17.107 -6.785 4.813 1.00 95.38 105 LYS A O 1
ATOM 832 N N . ALA A 1 106 ? -15.850 -5.719 3.281 1.00 95.75 106 ALA A N 1
ATOM 833 C CA . ALA A 1 106 ? -15.269 -4.769 4.216 1.00 95.75 106 ALA A CA 1
ATOM 834 C C . ALA A 1 106 ? -16.306 -3.835 4.849 1.00 95.75 106 ALA A C 1
ATOM 836 O O . ALA A 1 106 ? -16.085 -3.346 5.953 1.00 95.75 106 ALA A O 1
ATOM 837 N N . SER A 1 107 ? -17.470 -3.665 4.216 1.00 94.56 107 SER A N 1
ATOM 838 C CA . SER A 1 107 ? -18.593 -2.901 4.771 1.00 94.56 107 SER A CA 1
ATOM 839 C C . SER A 1 107 ? -19.074 -3.458 6.120 1.00 94.56 107 SER A C 1
ATOM 841 O O . SER A 1 107 ? -19.615 -2.718 6.930 1.00 94.56 107 SER A O 1
ATOM 843 N N . GLY A 1 108 ? -18.852 -4.750 6.397 1.00 94.69 108 GLY A N 1
ATOM 844 C CA . GLY A 1 108 ? -19.206 -5.374 7.675 1.00 94.69 108 GLY A CA 1
ATOM 845 C C . GLY A 1 108 ? -18.221 -5.108 8.821 1.00 94.69 108 GLY A C 1
ATOM 846 O O . GLY A 1 108 ? -18.479 -5.537 9.946 1.00 94.69 108 GLY A O 1
ATOM 847 N N . TYR A 1 109 ? -17.087 -4.450 8.566 1.00 96.94 109 TYR A N 1
ATOM 848 C CA . TYR A 1 109 ? -16.090 -4.166 9.597 1.00 96.94 109 TYR A CA 1
ATOM 849 C C . TYR A 1 109 ? -16.408 -2.877 10.365 1.00 96.94 109 TYR A C 1
ATOM 851 O O . TYR A 1 109 ? -17.036 -1.950 9.851 1.00 96.94 109 TYR A O 1
ATOM 859 N N . SER A 1 110 ? -15.956 -2.824 11.621 1.00 97.44 110 SER A N 1
ATOM 860 C CA . SER A 1 110 ? -16.251 -1.725 12.546 1.00 97.44 110 SER A CA 1
ATOM 861 C C . SER A 1 110 ? -15.880 -0.357 11.956 1.00 97.44 110 SER A C 1
ATOM 863 O O . SER A 1 110 ? -14.741 -0.134 11.550 1.00 97.44 110 SER A O 1
ATOM 865 N N . GLY A 1 111 ? -16.851 0.559 11.906 1.00 96.69 111 GLY A N 1
ATOM 866 C CA . GLY A 1 111 ? -16.702 1.933 11.405 1.00 96.69 111 GLY A CA 1
ATOM 867 C C . GLY A 1 111 ? -16.596 2.097 9.882 1.00 96.69 111 GLY A C 1
ATOM 868 O O . GLY A 1 111 ? -16.696 3.223 9.397 1.00 96.69 111 GLY A O 1
ATOM 869 N N . VAL A 1 112 ? -16.481 1.015 9.099 1.00 97.69 112 VAL A N 1
ATOM 870 C CA . VAL A 1 112 ? -16.383 1.112 7.628 1.00 97.69 112 VAL A CA 1
ATOM 871 C C . VAL A 1 112 ? -17.689 1.608 7.003 1.00 97.69 112 VAL A C 1
ATOM 873 O O . VAL A 1 112 ? -17.654 2.407 6.072 1.00 97.69 112 VAL A O 1
ATOM 876 N N . CYS A 1 113 ? -18.849 1.211 7.537 1.00 97.00 113 CYS A N 1
ATOM 877 C CA . CYS A 1 113 ? -20.144 1.739 7.089 1.00 97.00 113 CYS A CA 1
ATOM 878 C C . CYS A 1 113 ? -20.228 3.268 7.178 1.00 97.00 113 CYS A C 1
ATOM 880 O O . CYS A 1 113 ? -20.761 3.905 6.272 1.00 97.00 113 CYS A O 1
ATOM 882 N N . ASP A 1 114 ? -19.716 3.863 8.254 1.00 97.00 114 ASP A N 1
ATOM 883 C CA . ASP A 1 114 ? -19.781 5.313 8.434 1.00 97.00 114 ASP A CA 1
ATOM 884 C C . ASP A 1 114 ? -18.765 6.028 7.539 1.00 97.00 114 ASP A C 1
ATOM 886 O O . ASP A 1 114 ? -19.119 7.020 6.906 1.00 97.00 114 ASP A O 1
ATOM 890 N N . LEU A 1 115 ? -17.569 5.453 7.355 1.00 97.56 115 LEU A N 1
ATOM 891 C CA . LEU A 1 115 ? -16.616 5.899 6.332 1.00 97.56 115 LEU A CA 1
ATOM 892 C C . LEU A 1 115 ? -17.254 5.930 4.932 1.00 97.56 115 LEU A C 1
ATOM 894 O O . LEU A 1 115 ? -17.088 6.902 4.199 1.00 97.56 115 LEU A O 1
ATOM 898 N N . LEU A 1 116 ? -17.974 4.871 4.546 1.00 97.44 116 LEU A N 1
ATOM 899 C CA . LEU A 1 116 ? -18.626 4.779 3.237 1.00 97.44 116 LEU A CA 1
ATOM 900 C C . LEU A 1 116 ? -19.714 5.843 3.065 1.00 97.44 116 LEU A C 1
ATOM 902 O O . LEU A 1 116 ? -19.772 6.484 2.015 1.00 97.44 116 LEU A O 1
ATOM 906 N N . LYS A 1 117 ? -20.530 6.077 4.100 1.00 97.06 117 LYS A N 1
ATOM 907 C CA . LYS A 1 117 ? -21.534 7.152 4.101 1.00 97.06 117 LYS A CA 1
ATOM 908 C C . LYS A 1 117 ? -20.881 8.524 3.939 1.00 97.06 117 LYS A C 1
ATOM 910 O O . LYS A 1 117 ? -21.311 9.287 3.079 1.00 97.06 117 LYS A O 1
ATOM 915 N N . GLU A 1 118 ? -19.831 8.816 4.709 1.00 95.69 118 GLU A N 1
ATOM 916 C CA . GLU A 1 118 ? -19.066 10.069 4.612 1.00 95.69 118 GLU A CA 1
ATOM 917 C C . GLU A 1 118 ? -18.437 10.245 3.216 1.00 95.69 118 GLU A C 1
ATOM 919 O O . GLU A 1 118 ? -18.433 11.342 2.660 1.00 95.69 118 GLU A O 1
ATOM 924 N N . ALA A 1 119 ? -17.958 9.156 2.608 1.00 95.12 119 ALA A N 1
ATOM 925 C CA . ALA A 1 119 ? -17.406 9.147 1.255 1.00 95.12 119 ALA A CA 1
ATOM 926 C C . ALA A 1 119 ? -18.477 9.163 0.141 1.00 95.12 119 ALA A C 1
ATOM 928 O O . ALA A 1 119 ? -18.132 9.276 -1.039 1.00 95.12 119 ALA A O 1
ATOM 929 N N . GLY A 1 120 ? -19.764 9.033 0.479 1.00 95.81 120 GLY A N 1
ATOM 930 C CA . GLY A 1 120 ? -20.858 8.929 -0.488 1.00 95.81 120 GLY A CA 1
ATOM 931 C C . GLY A 1 120 ? -20.753 7.685 -1.377 1.00 95.81 120 GLY A C 1
ATOM 932 O O . GLY A 1 120 ? -20.965 7.773 -2.590 1.00 95.81 120 GLY A O 1
ATOM 933 N N . LEU A 1 121 ? -20.360 6.546 -0.809 1.00 95.88 121 LEU A N 1
ATOM 934 C CA . LEU A 1 121 ? -20.192 5.266 -1.499 1.00 95.88 121 LEU A CA 1
ATOM 935 C C . LEU A 1 121 ? -21.141 4.212 -0.921 1.00 95.88 121 LEU A C 1
ATOM 937 O O . LEU A 1 121 ? -21.396 4.180 0.279 1.00 95.88 121 LEU A O 1
ATOM 941 N N . SER A 1 122 ? -21.649 3.330 -1.781 1.00 94.44 122 SER A N 1
ATOM 942 C CA . SER A 1 122 ? -22.514 2.212 -1.382 1.00 94.44 122 SER A CA 1
ATOM 943 C C . SER A 1 122 ? -21.734 0.986 -0.912 1.00 94.44 122 SER A C 1
ATOM 945 O O . SER A 1 122 ? -22.259 0.168 -0.164 1.00 94.44 122 SER A O 1
ATOM 947 N N . SER A 1 123 ? -20.495 0.836 -1.373 1.00 95.25 123 SER A N 1
ATOM 948 C CA . SER A 1 123 ? -19.626 -0.293 -1.060 1.00 95.25 123 SER A CA 1
ATOM 949 C C . SER A 1 123 ? -18.161 0.108 -1.206 1.00 95.25 123 SER A C 1
ATOM 951 O O . SER A 1 123 ? -17.830 1.116 -1.837 1.00 95.25 123 SER A O 1
ATOM 953 N N . VAL A 1 124 ? -17.270 -0.685 -0.612 1.00 96.44 124 VAL A N 1
ATOM 954 C CA . VAL A 1 124 ? -15.834 -0.569 -0.878 1.00 96.44 124 VAL A CA 1
ATOM 955 C C . VAL A 1 124 ? -15.544 -1.187 -2.256 1.00 96.44 124 VAL A C 1
ATOM 957 O O . VAL A 1 124 ? -15.845 -2.370 -2.454 1.00 96.44 124 VAL A O 1
ATOM 960 N N . PRO A 1 125 ? -14.958 -0.437 -3.210 1.00 93.56 125 PRO A N 1
ATOM 961 C CA . PRO A 1 125 ? -14.636 -0.957 -4.532 1.00 93.56 125 PRO A CA 1
ATOM 962 C C . PRO A 1 125 ? -13.589 -2.068 -4.445 1.00 93.56 125 PRO A C 1
ATOM 964 O O . PRO A 1 125 ? -12.650 -2.016 -3.647 1.00 93.56 125 PRO A O 1
ATOM 967 N N . ARG A 1 126 ? -13.719 -3.071 -5.315 1.00 90.19 126 ARG A N 1
ATOM 968 C CA . ARG A 1 126 ? -12.674 -4.078 -5.491 1.00 90.19 126 ARG A CA 1
ATOM 969 C C . ARG A 1 126 ? -11.545 -3.480 -6.329 1.00 90.19 126 ARG A C 1
ATOM 971 O O . ARG A 1 126 ? -11.797 -2.965 -7.414 1.00 90.19 126 ARG A O 1
ATOM 978 N N . ALA A 1 127 ? -10.312 -3.592 -5.846 1.00 96.25 127 ALA A N 1
ATOM 979 C CA . ALA A 1 127 ? -9.131 -3.080 -6.536 1.00 96.25 127 ALA A CA 1
ATOM 980 C C . ALA A 1 127 ? -7.995 -4.112 -6.556 1.00 96.25 127 ALA A C 1
ATOM 982 O O . ALA A 1 127 ? -7.885 -4.972 -5.673 1.00 96.25 127 ALA A O 1
ATOM 983 N N . ARG A 1 128 ? -7.123 -4.018 -7.562 1.00 97.69 128 ARG A N 1
ATOM 984 C CA . ARG A 1 128 ? -5.821 -4.691 -7.560 1.00 97.69 128 ARG A CA 1
ATOM 985 C C . ARG A 1 128 ? -4.869 -3.861 -6.717 1.00 97.69 128 ARG A C 1
ATOM 987 O O . ARG A 1 128 ? -4.655 -2.688 -6.993 1.00 97.69 128 ARG A O 1
ATOM 994 N N . VAL A 1 129 ? -4.328 -4.482 -5.676 1.00 98.06 129 VAL A N 1
ATOM 995 C CA . VAL A 1 129 ? -3.445 -3.815 -4.719 1.00 98.06 129 VAL A CA 1
ATOM 996 C C . VAL A 1 129 ? -2.041 -4.372 -4.883 1.00 98.06 129 VAL A C 1
ATOM 998 O O . VAL A 1 129 ? -1.871 -5.586 -4.745 1.00 98.06 129 VAL A O 1
ATOM 1001 N N . ALA A 1 130 ? -1.072 -3.497 -5.137 1.00 98.25 130 ALA A N 1
ATOM 1002 C CA . ALA A 1 130 ? 0.348 -3.807 -5.034 1.00 98.25 130 ALA A CA 1
ATOM 1003 C C . ALA A 1 130 ? 0.974 -2.990 -3.905 1.00 98.25 130 ALA A C 1
ATOM 1005 O O . ALA A 1 130 ? 0.627 -1.826 -3.692 1.00 98.25 130 ALA A O 1
ATOM 1006 N N . VAL A 1 131 ? 1.875 -3.625 -3.167 1.00 98.25 131 VAL A N 1
ATOM 1007 C CA . VAL A 1 131 ? 2.509 -3.076 -1.977 1.00 98.25 131 VAL A CA 1
ATOM 1008 C C . VAL A 1 131 ? 4.020 -3.167 -2.129 1.00 98.25 131 VAL A C 1
ATOM 1010 O O . VAL A 1 131 ? 4.560 -4.217 -2.474 1.00 98.25 131 VAL A O 1
ATOM 1013 N N . PHE A 1 132 ? 4.695 -2.063 -1.840 1.00 97.94 132 PHE A N 1
ATOM 1014 C CA . PHE A 1 132 ? 6.143 -1.963 -1.807 1.00 97.94 132 PHE A CA 1
ATOM 1015 C C . PHE A 1 132 ? 6.566 -1.376 -0.463 1.00 97.94 132 PHE A C 1
ATOM 1017 O O . PHE A 1 132 ? 6.145 -0.277 -0.108 1.00 97.94 132 PHE A O 1
ATOM 1024 N N . VAL A 1 133 ? 7.390 -2.109 0.284 1.00 97.00 133 VAL A N 1
ATOM 1025 C CA . VAL A 1 133 ? 7.840 -1.719 1.625 1.00 97.00 133 VAL A CA 1
ATOM 1026 C C . VAL A 1 133 ? 9.363 -1.674 1.629 1.00 97.00 133 VAL A C 1
ATOM 1028 O O . VAL A 1 133 ? 10.027 -2.706 1.560 1.00 97.00 133 VAL A O 1
ATOM 1031 N N . GLY A 1 134 ? 9.920 -0.467 1.645 1.00 95.25 134 GLY A N 1
ATOM 1032 C CA . GLY A 1 134 ? 11.307 -0.232 1.254 1.00 95.25 134 GLY A CA 1
ATOM 1033 C C . GLY A 1 134 ? 12.384 -0.824 2.167 1.00 95.25 134 GLY A C 1
ATOM 1034 O O . GLY A 1 134 ? 13.466 -1.150 1.687 1.00 95.25 134 GLY A O 1
ATOM 1035 N N . ASN A 1 135 ? 12.109 -0.994 3.462 1.00 91.19 135 ASN A N 1
ATOM 1036 C CA . ASN A 1 135 ? 13.034 -1.632 4.411 1.00 91.19 135 ASN A CA 1
ATOM 1037 C C . ASN A 1 135 ? 13.031 -3.172 4.315 1.00 91.19 135 ASN A C 1
ATOM 1039 O O . ASN A 1 135 ? 14.028 -3.799 4.671 1.00 91.19 135 ASN A O 1
ATOM 1043 N N . ALA A 1 136 ? 11.934 -3.764 3.837 1.00 92.94 136 ALA A N 1
ATOM 1044 C CA . ALA A 1 136 ? 11.740 -5.209 3.724 1.00 92.94 136 ALA A CA 1
ATOM 1045 C C . ALA A 1 136 ? 11.961 -5.746 2.301 1.00 92.94 136 ALA A C 1
ATOM 1047 O O . ALA A 1 136 ? 11.993 -6.961 2.090 1.00 92.94 136 ALA A O 1
ATOM 1048 N N . TRP A 1 137 ? 12.072 -4.855 1.314 1.00 95.81 137 TRP A N 1
ATOM 1049 C CA . TRP A 1 137 ? 12.213 -5.234 -0.082 1.00 95.81 137 TRP A CA 1
ATOM 1050 C C . TRP A 1 137 ? 13.664 -5.524 -0.460 1.00 95.81 137 TRP A C 1
ATOM 1052 O O . TRP A 1 137 ? 14.573 -4.732 -0.195 1.00 95.81 137 TRP A O 1
ATOM 1062 N N . ASP A 1 138 ? 13.842 -6.639 -1.167 1.00 94.06 138 ASP A N 1
ATOM 1063 C CA . ASP A 1 138 ? 15.106 -7.029 -1.772 1.00 94.06 138 ASP A CA 1
ATOM 1064 C C . ASP A 1 138 ? 14.916 -7.616 -3.168 1.00 94.06 138 ASP A C 1
ATOM 1066 O O . ASP A 1 138 ? 13.971 -8.402 -3.371 1.00 94.06 138 ASP A O 1
ATOM 1070 N N . PRO A 1 139 ? 15.841 -7.303 -4.097 1.00 93.81 139 PRO A N 1
ATOM 1071 C CA . PRO A 1 139 ? 15.822 -7.866 -5.431 1.00 93.81 139 PRO A CA 1
ATOM 1072 C C . PRO A 1 139 ? 16.011 -9.379 -5.337 1.00 93.81 139 PRO A C 1
ATOM 1074 O O . PRO A 1 139 ? 16.926 -9.883 -4.687 1.00 93.81 139 PRO A O 1
ATOM 1077 N N . GLN A 1 140 ? 15.113 -10.114 -5.980 1.00 94.44 140 GLN A N 1
ATOM 1078 C CA . GLN A 1 140 ? 15.171 -11.571 -6.090 1.00 94.44 140 GLN A CA 1
ATOM 1079 C C . GLN A 1 140 ? 14.695 -11.989 -7.477 1.00 94.44 140 GLN A C 1
ATOM 1081 O O . GLN A 1 140 ? 14.116 -11.191 -8.215 1.00 94.44 140 GLN A O 1
ATOM 1086 N N . GLU A 1 141 ? 14.921 -13.249 -7.833 1.00 93.00 141 GLU A N 1
ATOM 1087 C CA . GLU A 1 141 ? 14.428 -13.799 -9.091 1.00 93.00 141 GLU A CA 1
ATOM 1088 C C . GLU A 1 141 ? 12.907 -13.603 -9.222 1.00 93.00 141 GLU A C 1
ATOM 1090 O O . GLU A 1 141 ? 12.136 -13.900 -8.308 1.00 93.00 141 GLU A O 1
ATOM 1095 N N . GLY A 1 142 ? 12.473 -13.033 -10.350 1.00 90.62 142 GLY A N 1
ATOM 1096 C CA . GLY A 1 142 ? 11.072 -12.689 -10.600 1.00 90.62 142 GLY A CA 1
ATOM 1097 C C . GLY A 1 142 ? 10.582 -11.391 -9.944 1.00 90.62 142 GLY A C 1
ATOM 1098 O O . GLY A 1 142 ? 9.444 -10.993 -10.210 1.00 90.62 142 GLY A O 1
ATOM 1099 N N . ARG A 1 143 ? 11.413 -10.726 -9.134 1.00 93.50 143 ARG A N 1
ATOM 1100 C CA . ARG A 1 143 ? 11.190 -9.402 -8.526 1.00 93.50 143 ARG A CA 1
ATOM 1101 C C . ARG A 1 143 ? 12.480 -8.574 -8.531 1.00 93.50 143 ARG A C 1
ATOM 1103 O O . ARG A 1 143 ? 12.856 -7.960 -7.539 1.00 93.50 143 ARG A O 1
ATOM 1110 N N . GLU A 1 144 ? 13.192 -8.599 -9.650 1.00 95.38 144 GLU A N 1
ATOM 1111 C CA . GLU A 1 144 ? 14.539 -8.032 -9.779 1.00 95.38 144 GLU A CA 1
ATOM 1112 C C . GLU A 1 144 ? 14.551 -6.510 -9.600 1.00 95.38 144 GLU A C 1
ATOM 1114 O O . GLU A 1 144 ? 15.544 -5.941 -9.160 1.00 95.38 144 GLU A O 1
ATOM 1119 N N . THR A 1 145 ? 13.441 -5.851 -9.932 1.00 97.25 145 THR A N 1
ATOM 1120 C CA . THR A 1 145 ? 13.270 -4.406 -9.792 1.00 97.25 145 THR A CA 1
ATOM 1121 C C . THR A 1 145 ? 11.930 -4.084 -9.130 1.00 97.25 145 THR A C 1
ATOM 1123 O O . THR A 1 145 ? 10.976 -4.863 -9.260 1.00 97.25 145 THR A O 1
ATOM 1126 N N . PRO A 1 146 ? 11.802 -2.922 -8.461 1.00 97.50 146 PRO A N 1
ATOM 1127 C CA . PRO A 1 146 ? 10.558 -2.530 -7.797 1.00 97.50 146 PRO A CA 1
ATOM 1128 C C . PRO A 1 146 ? 9.340 -2.522 -8.727 1.00 97.50 146 PRO A C 1
ATOM 1130 O O . PRO A 1 146 ? 8.248 -2.930 -8.338 1.00 97.50 146 PRO A O 1
ATOM 1133 N N . TRP A 1 147 ? 9.517 -2.112 -9.984 1.00 98.00 147 TRP A N 1
ATOM 1134 C CA . TRP A 1 147 ? 8.424 -2.091 -10.954 1.00 98.00 147 TRP A CA 1
ATOM 1135 C C . TRP A 1 147 ? 8.057 -3.482 -11.483 1.00 98.00 147 TRP A C 1
ATOM 1137 O O . TRP A 1 147 ? 6.879 -3.713 -11.753 1.00 98.00 147 TRP A O 1
ATOM 1147 N N . ILE A 1 148 ? 9.009 -4.421 -11.597 1.00 98.25 148 ILE A N 1
ATOM 1148 C CA . ILE A 1 148 ? 8.700 -5.830 -11.906 1.00 98.25 148 ILE A CA 1
ATOM 1149 C C . ILE A 1 148 ? 7.859 -6.437 -10.782 1.00 98.25 148 ILE A C 1
ATOM 1151 O O . ILE A 1 148 ? 6.843 -7.075 -11.063 1.00 98.25 148 ILE A O 1
ATOM 1155 N N . ASP A 1 149 ? 8.249 -6.205 -9.527 1.00 97.88 149 ASP A N 1
ATOM 1156 C CA . ASP A 1 149 ? 7.503 -6.679 -8.361 1.00 97.88 149 ASP A CA 1
ATOM 1157 C C . ASP A 1 149 ? 6.071 -6.119 -8.349 1.00 97.88 149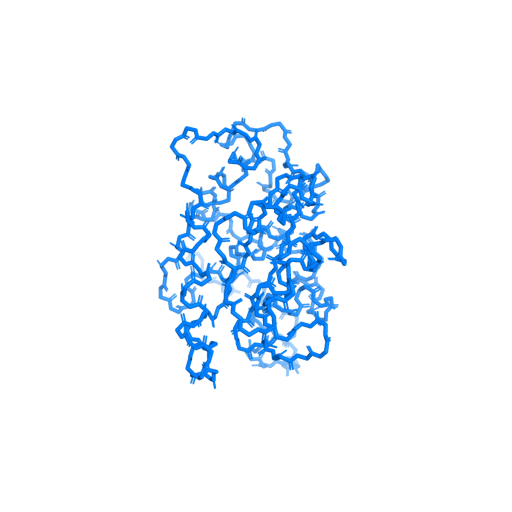 ASP A C 1
ATOM 1159 O O . ASP A 1 149 ? 5.096 -6.875 -8.341 1.00 97.88 149 ASP A O 1
ATOM 1163 N N . VAL A 1 150 ? 5.922 -4.797 -8.486 1.00 98.25 150 VAL A N 1
ATOM 1164 C CA . VAL A 1 150 ? 4.605 -4.143 -8.566 1.00 98.25 150 VAL A CA 1
ATOM 1165 C C . VAL A 1 150 ? 3.760 -4.719 -9.706 1.00 98.25 150 VAL A C 1
ATOM 1167 O O . VAL A 1 150 ? 2.603 -5.083 -9.491 1.00 98.25 150 VAL A O 1
ATOM 1170 N N . ALA A 1 151 ? 4.315 -4.861 -10.912 1.00 98.31 151 ALA A N 1
ATOM 1171 C CA . ALA A 1 151 ? 3.572 -5.391 -12.053 1.00 98.31 151 ALA A CA 1
ATOM 1172 C C . ALA A 1 151 ? 3.113 -6.841 -11.831 1.00 98.31 151 ALA A C 1
ATOM 1174 O O . ALA A 1 151 ? 1.984 -7.200 -12.185 1.00 98.31 151 ALA A O 1
ATOM 1175 N N . ARG A 1 152 ? 3.954 -7.661 -11.192 1.00 98.00 152 ARG A N 1
ATOM 1176 C CA . ARG A 1 152 ? 3.618 -9.037 -10.820 1.00 98.00 152 ARG A CA 1
ATOM 1177 C C . ARG A 1 152 ? 2.503 -9.085 -9.779 1.00 98.00 152 ARG A C 1
ATOM 1179 O O . ARG A 1 152 ? 1.589 -9.893 -9.916 1.00 98.00 152 ARG A O 1
ATOM 1186 N N . GLN A 1 153 ? 2.523 -8.212 -8.776 1.00 97.69 153 GLN A N 1
ATOM 1187 C CA . GLN A 1 153 ? 1.456 -8.147 -7.774 1.00 97.69 153 GLN A CA 1
ATOM 1188 C C . GLN A 1 153 ? 0.100 -7.738 -8.380 1.00 97.69 153 GLN A C 1
ATOM 1190 O O . GLN A 1 153 ? -0.943 -8.242 -7.954 1.00 97.69 153 GLN A O 1
ATOM 1195 N N . LEU A 1 154 ? 0.099 -6.862 -9.391 1.00 98.06 154 LEU A N 1
ATOM 1196 C CA . LEU A 1 154 ? -1.129 -6.400 -10.046 1.00 98.06 154 LEU A CA 1
ATOM 1197 C C . LEU A 1 154 ? -1.729 -7.424 -11.015 1.00 98.06 154 LEU A C 1
ATOM 1199 O O . LEU A 1 154 ? -2.945 -7.623 -11.008 1.00 98.06 154 LEU A O 1
ATOM 1203 N N . ALA A 1 155 ? -0.896 -8.054 -11.848 1.00 97.75 155 ALA A N 1
ATOM 1204 C CA . ALA A 1 155 ? -1.353 -8.843 -12.996 1.00 97.75 155 ALA A CA 1
ATOM 1205 C C . ALA A 1 155 ? -0.553 -10.140 -13.240 1.00 97.75 155 ALA A C 1
ATOM 1207 O O . ALA A 1 155 ? -0.686 -10.766 -14.295 1.00 97.75 155 ALA A O 1
ATOM 1208 N N . GLY A 1 156 ? 0.287 -10.566 -12.294 1.00 97.56 156 GLY A N 1
ATOM 1209 C CA . GLY A 1 156 ? 1.140 -11.749 -12.433 1.00 97.56 156 GLY A CA 1
ATOM 1210 C C . GLY A 1 156 ? 2.122 -11.625 -13.600 1.00 97.56 156 GLY A C 1
ATOM 1211 O O . GLY A 1 156 ? 2.605 -10.536 -13.919 1.00 97.56 156 GLY A O 1
ATOM 1212 N N . ASP A 1 157 ? 2.386 -12.738 -14.286 1.00 97.19 157 ASP A N 1
ATOM 1213 C CA . ASP A 1 157 ? 3.310 -12.770 -15.429 1.00 97.19 157 ASP A CA 1
ATOM 1214 C C . ASP A 1 157 ? 2.861 -11.883 -16.599 1.00 97.19 157 ASP A C 1
ATOM 1216 O O . ASP A 1 157 ? 3.699 -11.376 -17.348 1.00 97.19 157 ASP A O 1
ATOM 1220 N N . LYS A 1 158 ? 1.549 -11.633 -16.740 1.00 97.62 158 LYS A N 1
ATOM 1221 C CA . LYS A 1 158 ? 1.027 -10.700 -17.750 1.00 97.62 158 LYS A CA 1
ATOM 1222 C C . LYS A 1 158 ? 1.498 -9.273 -17.477 1.00 97.62 158 LYS A C 1
ATOM 1224 O O . LYS A 1 158 ? 1.901 -8.588 -18.412 1.00 97.62 158 LYS A O 1
ATOM 1229 N N . GLY A 1 159 ? 1.502 -8.852 -16.211 1.00 97.56 159 GLY A N 1
ATOM 1230 C CA . GLY A 1 159 ? 2.024 -7.546 -15.804 1.00 97.56 159 GLY A CA 1
ATOM 1231 C C . GLY A 1 159 ? 3.517 -7.423 -16.085 1.00 97.56 159 GLY A C 1
ATOM 1232 O O . GLY A 1 159 ? 3.958 -6.449 -16.687 1.00 97.56 159 GLY A O 1
ATOM 1233 N N . VAL A 1 160 ? 4.297 -8.448 -15.737 1.00 97.69 160 VAL A N 1
ATOM 1234 C CA . VAL A 1 160 ? 5.743 -8.458 -16.015 1.00 97.69 160 VAL A CA 1
ATOM 1235 C C . VAL A 1 160 ? 6.019 -8.396 -17.519 1.00 97.69 160 VAL A C 1
ATOM 1237 O O . VAL A 1 160 ? 6.850 -7.612 -17.970 1.00 97.69 160 VAL A O 1
ATOM 1240 N N . THR A 1 161 ? 5.269 -9.158 -18.316 1.00 97.31 161 THR A N 1
ATOM 1241 C CA . THR A 1 161 ? 5.373 -9.134 -19.783 1.00 97.31 161 THR A CA 1
ATOM 1242 C C . THR A 1 161 ? 5.015 -7.758 -20.352 1.00 97.31 161 THR A C 1
ATOM 1244 O O . THR A 1 161 ? 5.680 -7.282 -21.275 1.00 97.31 161 THR A O 1
ATOM 1247 N N . ALA A 1 162 ? 4.009 -7.086 -19.784 1.00 97.31 162 ALA A N 1
ATOM 1248 C CA . ALA A 1 162 ? 3.577 -5.758 -20.209 1.00 97.31 162 ALA A CA 1
ATOM 1249 C C . ALA A 1 162 ? 4.655 -4.677 -20.015 1.00 97.31 162 ALA A C 1
ATOM 1251 O O . ALA A 1 162 ? 4.706 -3.736 -20.803 1.00 97.31 162 ALA A O 1
ATOM 1252 N N . LEU A 1 163 ? 5.569 -4.825 -19.050 1.00 96.69 163 LEU A N 1
ATOM 1253 C CA . LEU A 1 163 ? 6.690 -3.892 -18.879 1.00 96.69 163 LEU A CA 1
ATOM 1254 C C . LEU A 1 163 ? 7.693 -3.935 -20.045 1.00 96.69 163 LEU A C 1
ATOM 1256 O O . LEU A 1 163 ? 8.286 -2.913 -20.391 1.00 96.69 163 LEU A O 1
ATOM 1260 N N . GLY A 1 164 ? 7.856 -5.101 -20.677 1.00 93.69 164 GLY A N 1
ATOM 1261 C CA . GLY A 1 164 ? 8.817 -5.339 -21.756 1.00 93.69 164 GLY A CA 1
ATOM 1262 C C . GLY A 1 164 ? 10.195 -5.823 -21.281 1.00 93.69 164 GLY A C 1
ATOM 1263 O O . GLY A 1 164 ? 10.519 -5.828 -20.097 1.00 93.69 164 GLY A O 1
ATOM 1264 N N . LYS A 1 165 ? 11.038 -6.248 -22.234 1.00 91.31 165 LYS A N 1
ATOM 1265 C CA . LYS A 1 165 ? 12.312 -6.949 -21.958 1.00 91.31 165 LYS A CA 1
ATOM 1266 C C . LYS A 1 165 ? 13.346 -6.107 -21.199 1.00 91.31 165 LYS A C 1
ATOM 1268 O O . LYS A 1 165 ? 14.138 -6.659 -20.445 1.00 91.31 165 LYS A O 1
ATOM 1273 N N . ALA A 1 166 ? 13.326 -4.786 -21.383 1.00 94.06 166 ALA A N 1
ATOM 1274 C CA . ALA A 1 166 ? 14.262 -3.861 -20.738 1.00 94.06 166 ALA A CA 1
ATOM 1275 C C . ALA A 1 166 ? 13.954 -3.613 -19.249 1.00 94.06 166 ALA A C 1
ATOM 1277 O O . ALA A 1 166 ? 14.756 -2.998 -18.550 1.00 94.06 166 ALA A O 1
ATOM 1278 N N . ALA A 1 167 ? 12.828 -4.118 -18.732 1.00 94.69 167 ALA A N 1
ATOM 1279 C CA . ALA A 1 167 ? 12.397 -3.872 -17.359 1.00 94.69 167 ALA A CA 1
ATOM 1280 C C . ALA A 1 167 ? 13.373 -4.397 -16.292 1.00 94.69 167 ALA A C 1
ATOM 1282 O O . ALA A 1 167 ? 13.291 -3.987 -15.143 1.00 94.69 167 ALA A O 1
ATOM 1283 N N . ARG A 1 168 ? 14.309 -5.288 -16.631 1.00 94.00 168 ARG A N 1
ATOM 1284 C CA . ARG A 1 168 ? 15.328 -5.746 -15.671 1.00 94.00 168 ARG A CA 1
ATOM 1285 C C . ARG A 1 168 ? 16.386 -4.691 -15.354 1.00 94.00 168 ARG A C 1
ATOM 1287 O O . ARG A 1 168 ? 17.039 -4.791 -14.326 1.00 94.00 168 ARG A O 1
ATOM 1294 N N . THR A 1 169 ? 16.565 -3.708 -16.230 1.00 91.88 169 THR A N 1
ATOM 1295 C CA . THR A 1 169 ? 17.666 -2.736 -16.143 1.00 91.88 169 THR A CA 1
ATOM 1296 C C . THR A 1 169 ? 17.199 -1.294 -16.239 1.00 91.88 169 THR A C 1
ATOM 1298 O O . THR A 1 169 ? 17.931 -0.391 -15.855 1.00 91.88 169 THR A O 1
ATOM 1301 N N . THR A 1 170 ? 16.005 -1.057 -16.778 1.00 95.00 170 THR A N 1
ATOM 1302 C CA . THR A 1 170 ? 15.530 0.284 -17.114 1.00 95.00 170 THR A CA 1
ATOM 1303 C C . THR A 1 170 ? 14.143 0.507 -16.518 1.00 95.00 170 THR A C 1
ATOM 1305 O O . THR A 1 170 ? 13.261 -0.335 -16.730 1.00 95.00 170 THR A O 1
ATOM 1308 N N . PRO A 1 171 ? 13.924 1.619 -15.788 1.00 96.19 171 PRO A N 1
ATOM 1309 C CA . PRO A 1 171 ? 12.609 1.941 -15.256 1.00 96.19 171 PRO A CA 1
ATOM 1310 C C . PRO A 1 171 ? 11.605 2.139 -16.401 1.00 96.19 171 PRO A C 1
ATOM 1312 O O . PRO A 1 171 ? 11.946 2.723 -17.435 1.00 96.19 171 PRO A O 1
ATOM 1315 N N . PRO A 1 172 ? 10.364 1.650 -16.254 1.00 96.88 172 PRO A N 1
ATOM 1316 C CA . PRO A 1 172 ? 9.362 1.747 -17.300 1.00 96.88 172 PRO A CA 1
ATOM 1317 C C . PRO A 1 172 ? 8.898 3.194 -17.456 1.00 96.88 172 PRO A C 1
ATOM 1319 O O . PRO A 1 172 ? 8.682 3.894 -16.467 1.00 96.88 172 PRO A O 1
ATOM 1322 N N . GLY A 1 173 ? 8.697 3.619 -18.703 1.00 96.81 173 GLY A N 1
ATOM 1323 C CA . GLY A 1 173 ? 7.979 4.854 -19.012 1.00 96.81 173 GLY A CA 1
ATOM 1324 C C . GLY A 1 173 ? 6.470 4.723 -18.778 1.00 96.81 173 GLY A C 1
ATOM 1325 O O . GLY A 1 173 ? 5.947 3.627 -18.545 1.00 96.81 173 GLY A O 1
ATOM 1326 N N . THR A 1 174 ? 5.763 5.843 -18.912 1.00 96.12 174 THR A N 1
ATOM 1327 C CA . THR A 1 174 ? 4.307 5.946 -18.712 1.00 96.12 174 THR A CA 1
ATOM 1328 C C . THR A 1 174 ? 3.507 4.971 -19.583 1.00 96.12 174 THR A C 1
ATOM 1330 O O . THR A 1 174 ? 2.558 4.360 -19.098 1.00 96.12 174 THR A O 1
ATOM 1333 N N . GLU A 1 175 ? 3.915 4.732 -20.835 1.00 96.56 175 GLU A N 1
ATOM 1334 C CA . GLU A 1 175 ? 3.244 3.779 -21.735 1.00 96.56 175 GLU A CA 1
ATOM 1335 C C . GLU A 1 175 ? 3.318 2.330 -21.219 1.00 96.56 175 GLU A C 1
ATOM 1337 O O . GLU A 1 175 ? 2.320 1.609 -21.200 1.00 96.56 175 GLU A O 1
ATOM 1342 N N . SER A 1 176 ? 4.491 1.889 -20.755 1.00 97.06 176 SER A N 1
ATOM 1343 C CA . SER A 1 176 ? 4.659 0.548 -20.182 1.00 97.06 176 SER A CA 1
ATOM 1344 C C . SER A 1 176 ? 3.853 0.382 -18.896 1.00 97.06 176 SER A C 1
ATOM 1346 O O . SER A 1 176 ? 3.219 -0.654 -18.704 1.00 97.06 176 SER A O 1
ATOM 1348 N N . ILE A 1 177 ? 3.823 1.407 -18.042 1.00 97.31 177 ILE A N 1
ATOM 1349 C CA . ILE A 1 177 ? 3.007 1.417 -16.821 1.00 97.31 177 ILE A CA 1
ATOM 1350 C C . ILE A 1 177 ? 1.513 1.341 -17.166 1.00 97.31 177 ILE A C 1
ATOM 1352 O O . ILE A 1 177 ? 0.791 0.535 -16.580 1.00 97.31 177 ILE A O 1
ATOM 1356 N N . ALA A 1 178 ? 1.051 2.096 -18.167 1.00 96.88 178 ALA A N 1
ATOM 1357 C CA . ALA A 1 178 ? -0.335 2.043 -18.623 1.00 96.88 178 ALA A CA 1
ATOM 1358 C C . ALA A 1 178 ? -0.729 0.636 -19.102 1.00 96.88 178 ALA A C 1
ATOM 1360 O O . ALA A 1 178 ? -1.802 0.146 -18.746 1.00 96.88 178 ALA A O 1
ATOM 1361 N N . ARG A 1 179 ? 0.155 -0.061 -19.833 1.00 97.75 179 ARG A N 1
ATOM 1362 C CA . ARG A 1 179 ? -0.066 -1.461 -20.239 1.00 97.75 179 ARG A CA 1
ATOM 1363 C C . ARG A 1 179 ? -0.165 -2.409 -19.038 1.00 97.75 179 ARG A C 1
ATOM 1365 O O . ARG A 1 179 ? -0.994 -3.316 -19.055 1.00 97.75 179 ARG A O 1
ATOM 1372 N N . VAL A 1 180 ? 0.621 -2.194 -17.979 1.00 98.25 180 VAL A N 1
ATOM 1373 C CA . VAL A 1 180 ? 0.508 -2.964 -16.723 1.00 98.25 180 VAL A CA 1
ATOM 1374 C C . VAL A 1 180 ? -0.840 -2.722 -16.046 1.00 98.25 180 VAL A C 1
ATOM 1376 O O . VAL A 1 180 ? -1.493 -3.678 -15.631 1.00 98.25 180 VAL A O 1
ATOM 1379 N N . PHE A 1 181 ? -1.284 -1.467 -15.950 1.00 97.25 181 PHE A N 1
ATOM 1380 C CA . PHE A 1 181 ? -2.574 -1.134 -15.341 1.00 97.25 181 PHE A CA 1
ATOM 1381 C C . PHE A 1 181 ? -3.751 -1.695 -16.141 1.00 97.25 181 PHE A C 1
ATOM 1383 O O . PHE A 1 181 ? -4.680 -2.236 -15.548 1.00 97.25 181 PHE A O 1
ATOM 1390 N N . GLN A 1 182 ? -3.685 -1.664 -17.474 1.00 97.25 182 GLN A N 1
ATOM 1391 C CA . GLN A 1 182 ? -4.662 -2.337 -18.336 1.00 97.25 182 GLN A CA 1
ATOM 1392 C C . GLN A 1 182 ? -4.675 -3.852 -18.097 1.00 97.25 182 GLN A C 1
ATOM 1394 O O . GLN A 1 182 ? -5.741 -4.446 -17.968 1.00 97.25 182 GLN A O 1
ATOM 1399 N N . ALA A 1 183 ? -3.502 -4.481 -17.968 1.00 97.88 183 ALA A N 1
ATOM 1400 C CA . ALA A 1 183 ? -3.396 -5.912 -17.689 1.00 97.88 183 ALA A CA 1
ATOM 1401 C C . ALA A 1 183 ? -3.940 -6.316 -16.303 1.00 97.88 183 ALA A C 1
ATOM 1403 O O . ALA A 1 183 ? -4.269 -7.486 -16.102 1.00 97.88 183 ALA A O 1
ATOM 1404 N N . ALA A 1 184 ? -4.032 -5.378 -15.354 1.00 97.25 184 ALA A N 1
ATOM 1405 C CA . ALA A 1 184 ? -4.607 -5.607 -14.028 1.00 97.25 184 ALA A CA 1
ATOM 1406 C C . ALA A 1 184 ? -6.137 -5.807 -14.067 1.00 97.25 184 ALA A C 1
ATOM 1408 O O . ALA A 1 184 ? -6.689 -6.450 -13.164 1.00 97.25 184 ALA A O 1
ATOM 1409 N N . ASP A 1 185 ? -6.792 -5.282 -15.113 1.00 95.56 185 ASP A N 1
ATOM 1410 C CA . ASP A 1 185 ? -8.227 -5.422 -15.404 1.00 95.56 185 ASP A CA 1
ATOM 1411 C C . ASP A 1 185 ? -9.140 -5.038 -14.219 1.00 95.56 185 ASP A C 1
ATOM 1413 O O . ASP A 1 185 ? -10.143 -5.683 -13.921 1.00 95.56 185 ASP A O 1
ATOM 1417 N N . ALA A 1 186 ? -8.736 -4.013 -13.463 1.00 95.81 186 ALA A N 1
ATOM 1418 C CA . ALA A 1 186 ? -9.500 -3.421 -12.364 1.00 95.81 186 ALA A CA 1
ATOM 1419 C C . ALA A 1 186 ? -8.879 -2.071 -11.952 1.00 95.81 186 ALA A C 1
ATOM 1421 O O . ALA A 1 186 ? -7.735 -1.791 -12.322 1.00 95.81 186 ALA A O 1
ATOM 1422 N N . PRO A 1 187 ? -9.557 -1.264 -11.111 1.00 95.94 187 PRO A N 1
ATOM 1423 C CA . PRO A 1 187 ? -8.917 -0.148 -10.421 1.00 95.94 187 PRO A CA 1
ATOM 1424 C C . PRO A 1 187 ? -7.657 -0.604 -9.673 1.00 95.94 187 PRO A C 1
ATOM 1426 O O . PRO A 1 187 ? -7.651 -1.659 -9.033 1.00 95.94 187 PRO A O 1
ATOM 1429 N N . VAL A 1 188 ? -6.593 0.194 -9.749 1.00 97.75 188 VAL A N 1
ATOM 1430 C CA . VAL A 1 188 ? -5.285 -0.117 -9.161 1.00 97.75 188 VAL A CA 1
ATOM 1431 C C . VAL A 1 188 ? -5.027 0.773 -7.950 1.00 97.75 188 VAL A C 1
ATOM 1433 O O . VAL A 1 188 ? -5.198 1.988 -8.013 1.00 97.75 188 VAL A O 1
ATOM 1436 N N . LEU A 1 189 ? -4.572 0.159 -6.861 1.00 98.19 189 LEU A N 1
ATOM 1437 C CA . LEU A 1 189 ? -4.045 0.833 -5.683 1.00 98.19 189 LEU A CA 1
ATOM 1438 C C . LEU A 1 189 ? -2.588 0.413 -5.477 1.00 98.19 189 LEU A C 1
ATOM 1440 O O . LEU A 1 189 ? -2.295 -0.767 -5.286 1.00 98.19 189 LEU A O 1
ATOM 1444 N N . LEU A 1 190 ? -1.686 1.389 -5.482 1.00 98.38 190 LEU A N 1
ATOM 1445 C CA . LEU A 1 190 ? -0.281 1.192 -5.141 1.00 98.38 190 LEU A CA 1
ATOM 1446 C C . LEU A 1 190 ? -0.021 1.752 -3.745 1.00 98.38 190 LEU A C 1
ATOM 1448 O O . LEU A 1 190 ? -0.339 2.909 -3.475 1.00 98.38 190 LEU A O 1
ATOM 1452 N N . LEU A 1 191 ? 0.548 0.935 -2.863 1.00 98.00 191 LEU A N 1
ATOM 1453 C CA . LEU A 1 191 ? 0.902 1.324 -1.502 1.00 98.00 191 LEU A CA 1
ATOM 1454 C C . LEU A 1 191 ? 2.419 1.272 -1.353 1.00 98.00 191 LEU A C 1
ATOM 1456 O O . LEU A 1 191 ? 3.010 0.197 -1.411 1.00 98.00 191 LEU A O 1
ATOM 1460 N N . PHE A 1 192 ? 3.033 2.434 -1.158 1.00 97.06 192 PHE A N 1
ATOM 1461 C CA . PHE A 1 192 ? 4.466 2.561 -0.927 1.00 97.06 192 PHE A CA 1
ATOM 1462 C C . PHE A 1 192 ? 4.711 2.957 0.525 1.00 97.06 192 PHE A C 1
ATOM 1464 O O . PHE A 1 192 ? 4.235 4.005 0.964 1.00 97.06 192 PHE A O 1
ATOM 1471 N N . ASP A 1 193 ? 5.466 2.136 1.249 1.00 95.44 193 ASP A N 1
ATOM 1472 C CA . ASP A 1 193 ? 5.931 2.431 2.601 1.00 95.44 193 ASP A CA 1
ATOM 1473 C C . ASP A 1 193 ? 7.461 2.428 2.661 1.00 95.44 193 ASP A C 1
ATOM 1475 O O . ASP A 1 193 ? 8.130 1.784 1.850 1.00 95.44 193 ASP A O 1
ATOM 1479 N N . GLU A 1 194 ? 8.023 3.169 3.612 1.00 93.12 194 GLU A N 1
ATOM 1480 C CA . GLU A 1 194 ? 9.466 3.199 3.890 1.00 93.12 194 GLU A CA 1
ATOM 1481 C C . GLU A 1 194 ? 10.362 3.459 2.655 1.00 93.12 194 GLU A C 1
ATOM 1483 O O . GLU A 1 194 ? 11.488 2.974 2.546 1.00 93.12 194 GLU A O 1
ATOM 1488 N N . VAL A 1 195 ? 9.881 4.274 1.708 1.00 93.94 195 VAL A N 1
ATOM 1489 C CA . VAL A 1 195 ? 10.577 4.574 0.440 1.00 93.94 195 VAL A CA 1
ATOM 1490 C C . VAL A 1 195 ? 11.965 5.188 0.651 1.00 93.94 195 VAL A C 1
ATOM 1492 O O . VAL A 1 195 ? 12.909 4.854 -0.061 1.00 93.94 195 VAL A O 1
ATOM 1495 N N . LEU A 1 196 ? 12.120 6.066 1.645 1.00 92.38 196 LEU A N 1
ATOM 1496 C CA . LEU A 1 196 ? 13.424 6.667 1.947 1.00 92.38 196 LEU A CA 1
ATOM 1497 C C . LEU A 1 196 ? 14.436 5.622 2.434 1.00 92.38 196 LEU A C 1
ATOM 1499 O O . LEU A 1 196 ? 15.620 5.725 2.119 1.00 92.38 196 LEU A O 1
ATOM 1503 N N . ASN A 1 197 ? 13.975 4.597 3.155 1.00 92.81 197 ASN A N 1
ATOM 1504 C CA . ASN A 1 197 ? 14.832 3.493 3.575 1.00 92.81 197 ASN A CA 1
ATOM 1505 C C . ASN A 1 197 ? 15.305 2.673 2.371 1.00 92.81 197 ASN A C 1
ATOM 1507 O O . ASN A 1 197 ? 16.488 2.341 2.307 1.00 92.81 197 ASN A O 1
ATOM 1511 N N . PHE A 1 198 ? 14.433 2.438 1.382 1.00 95.88 198 PHE A N 1
ATOM 1512 C CA . PHE A 1 198 ? 14.835 1.811 0.121 1.00 95.88 198 PHE A CA 1
ATOM 1513 C C . PHE A 1 198 ? 15.938 2.610 -0.586 1.00 95.88 198 PHE A C 1
ATOM 1515 O O . PHE A 1 198 ? 16.992 2.054 -0.883 1.00 95.88 198 PHE A O 1
ATOM 1522 N N . LEU A 1 199 ? 15.733 3.916 -0.792 1.00 95.12 199 LEU A N 1
ATOM 1523 C CA . LEU A 1 199 ? 16.702 4.787 -1.475 1.00 95.12 199 LEU A CA 1
ATOM 1524 C C . LEU A 1 199 ? 18.064 4.830 -0.768 1.00 95.12 199 LEU A C 1
ATOM 1526 O O . LEU A 1 199 ? 19.107 4.877 -1.417 1.00 95.12 199 LEU A O 1
ATOM 1530 N N . ASN A 1 200 ? 18.065 4.805 0.567 1.00 93.50 200 ASN A N 1
ATOM 1531 C CA . ASN A 1 200 ? 19.296 4.812 1.353 1.00 93.50 200 ASN A CA 1
ATOM 1532 C C . ASN A 1 200 ? 20.060 3.485 1.284 1.00 93.50 200 ASN A C 1
ATOM 1534 O O . ASN A 1 200 ? 21.294 3.504 1.296 1.00 93.50 200 ASN A O 1
ATOM 1538 N N . ARG A 1 201 ? 19.338 2.359 1.248 1.00 94.00 201 ARG A N 1
ATOM 1539 C CA . ARG A 1 201 ? 19.893 1.001 1.238 1.00 94.00 201 ARG A CA 1
ATOM 1540 C C . ARG A 1 201 ? 20.366 0.578 -0.156 1.00 94.00 201 ARG A C 1
ATOM 1542 O O . ARG A 1 201 ? 21.462 0.044 -0.277 1.00 94.00 201 ARG A O 1
ATOM 1549 N N . HIS A 1 202 ? 19.565 0.848 -1.184 1.00 93.25 202 HIS A N 1
ATOM 1550 C CA . HIS A 1 202 ? 19.796 0.464 -2.583 1.00 93.25 202 HIS A CA 1
ATOM 1551 C C . HIS A 1 202 ? 20.145 1.701 -3.421 1.00 93.25 202 HIS A C 1
ATOM 1553 O O . HIS A 1 202 ? 19.396 2.116 -4.309 1.00 93.25 202 HIS A O 1
ATOM 1559 N N . ARG A 1 203 ? 21.268 2.352 -3.085 1.00 93.38 203 ARG A N 1
ATOM 1560 C CA . ARG A 1 203 ? 21.667 3.643 -3.683 1.00 93.38 203 ARG A CA 1
ATOM 1561 C C . ARG A 1 203 ? 21.891 3.569 -5.191 1.00 93.38 203 ARG A C 1
ATOM 1563 O O . ARG A 1 203 ? 21.625 4.534 -5.894 1.00 93.38 203 ARG A O 1
ATOM 1570 N N . ASP A 1 204 ? 22.363 2.431 -5.676 1.00 94.38 204 ASP A N 1
ATOM 1571 C CA . ASP A 1 204 ? 22.550 2.126 -7.095 1.00 94.38 204 ASP A CA 1
ATOM 1572 C C . ASP A 1 204 ? 21.225 2.093 -7.876 1.00 94.38 204 ASP A C 1
ATOM 1574 O O . ASP A 1 204 ? 21.199 2.397 -9.067 1.00 94.38 204 ASP A O 1
ATOM 1578 N N . MET A 1 205 ? 20.109 1.797 -7.203 1.00 94.38 205 MET A N 1
ATOM 1579 C CA . MET A 1 205 ? 18.769 1.809 -7.794 1.00 94.38 205 MET A CA 1
ATOM 1580 C C . MET A 1 205 ? 18.016 3.128 -7.566 1.00 94.38 205 MET A C 1
ATOM 1582 O O . MET A 1 205 ? 16.901 3.272 -8.072 1.00 94.38 205 MET A O 1
ATOM 1586 N N . ALA A 1 206 ? 18.584 4.090 -6.829 1.00 95.06 206 ALA A N 1
ATOM 1587 C CA . ALA A 1 206 ? 17.873 5.286 -6.376 1.00 95.06 206 ALA A CA 1
ATOM 1588 C C . ALA A 1 206 ? 17.322 6.133 -7.534 1.00 95.06 206 ALA A C 1
ATOM 1590 O O . ALA A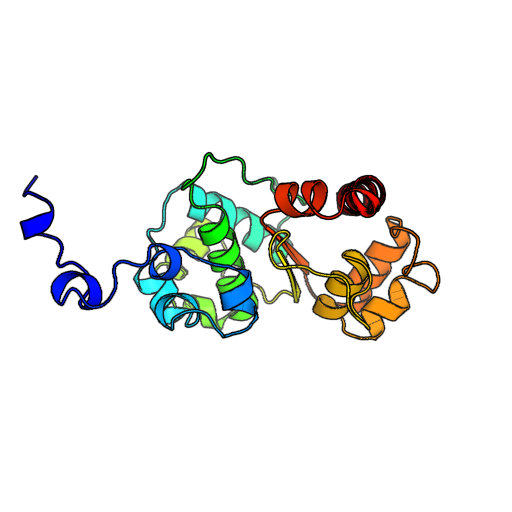 1 206 ? 16.130 6.444 -7.549 1.00 95.06 206 ALA A O 1
ATOM 1591 N N . ASP A 1 207 ? 18.149 6.437 -8.537 1.00 96.12 207 ASP A N 1
ATOM 1592 C CA . ASP A 1 207 ? 17.747 7.257 -9.691 1.00 96.12 207 ASP A CA 1
ATOM 1593 C C . ASP A 1 207 ? 16.696 6.551 -10.559 1.00 96.12 207 ASP A C 1
ATOM 1595 O O . ASP A 1 207 ? 15.714 7.152 -11.010 1.00 96.12 207 ASP A O 1
ATOM 1599 N N . SER A 1 208 ? 16.863 5.238 -10.751 1.00 96.25 208 SER A N 1
ATOM 1600 C CA . SER A 1 208 ? 15.909 4.422 -11.506 1.00 96.25 208 SER A CA 1
ATOM 1601 C C . SER A 1 208 ? 14.568 4.323 -10.783 1.00 96.25 208 SER A C 1
ATOM 1603 O O . SER A 1 208 ? 13.512 4.453 -11.402 1.00 96.25 208 SER A O 1
ATOM 1605 N N . PHE A 1 209 ? 14.587 4.139 -9.463 1.00 96.50 209 PHE A N 1
ATOM 1606 C CA . PHE A 1 209 ? 13.379 4.109 -8.650 1.00 96.50 209 PHE A CA 1
ATOM 1607 C C . PHE A 1 209 ? 12.688 5.471 -8.603 1.00 96.50 209 PHE A C 1
ATOM 1609 O O . PHE A 1 209 ? 11.469 5.537 -8.730 1.00 96.50 209 PHE A O 1
ATOM 1616 N N . HIS A 1 210 ? 13.446 6.562 -8.485 1.00 95.31 210 HIS A N 1
ATOM 1617 C CA . HIS A 1 210 ? 12.894 7.910 -8.557 1.00 95.31 210 HIS A CA 1
ATOM 1618 C C . HIS A 1 210 ? 12.168 8.146 -9.888 1.00 95.31 210 HIS A C 1
ATOM 1620 O O . HIS A 1 210 ? 11.020 8.586 -9.890 1.00 95.31 210 HIS A O 1
ATOM 1626 N N . SER A 1 211 ? 12.799 7.764 -11.002 1.00 95.88 211 SER A N 1
ATOM 1627 C CA . SER A 1 211 ? 12.196 7.835 -12.339 1.00 95.88 211 SER A CA 1
ATOM 1628 C C . SER A 1 211 ? 10.922 6.990 -12.437 1.00 95.88 211 SER A C 1
ATOM 1630 O O . SER A 1 211 ? 9.920 7.433 -12.989 1.00 95.88 211 SER A O 1
ATOM 1632 N N . PHE A 1 212 ? 10.924 5.787 -11.853 1.00 96.38 212 PHE A N 1
ATOM 1633 C CA . PHE A 1 212 ? 9.733 4.942 -11.784 1.00 96.38 212 PHE A CA 1
ATOM 1634 C C . PHE A 1 212 ? 8.586 5.617 -11.019 1.00 96.38 212 PHE A C 1
ATOM 1636 O O . PHE A 1 212 ? 7.473 5.653 -11.533 1.00 96.38 212 PHE A O 1
ATOM 1643 N N . ILE A 1 213 ? 8.847 6.191 -9.838 1.00 95.00 213 ILE A N 1
ATOM 1644 C CA . ILE A 1 213 ? 7.827 6.903 -9.053 1.00 95.00 213 ILE A CA 1
ATOM 1645 C C . ILE A 1 213 ? 7.280 8.118 -9.811 1.00 95.00 213 ILE A C 1
ATOM 1647 O O . ILE A 1 213 ? 6.071 8.338 -9.791 1.00 95.00 213 ILE A O 1
ATOM 1651 N N . GLN A 1 214 ? 8.128 8.877 -10.513 1.00 93.50 214 GLN A N 1
ATOM 1652 C CA . GLN A 1 214 ? 7.667 9.988 -11.355 1.00 93.50 214 GLN A CA 1
ATOM 1653 C C . GLN A 1 214 ? 6.761 9.518 -12.498 1.00 93.50 214 GLN A C 1
ATOM 1655 O O . GLN A 1 214 ? 5.795 10.189 -12.828 1.00 93.50 214 GLN A O 1
ATOM 1660 N N . ASN A 1 215 ? 7.011 8.345 -13.078 1.00 94.56 215 ASN A N 1
ATOM 1661 C CA . ASN A 1 215 ? 6.173 7.823 -14.159 1.00 94.56 215 ASN A CA 1
ATOM 1662 C C . ASN A 1 215 ? 4.813 7.266 -13.677 1.00 94.56 215 ASN A C 1
ATOM 1664 O O . ASN A 1 215 ? 4.000 6.866 -14.511 1.00 94.56 215 ASN A O 1
ATOM 1668 N N . LEU A 1 216 ? 4.560 7.215 -12.359 1.00 91.25 216 LEU A N 1
ATOM 1669 C CA . LEU A 1 216 ? 3.271 6.818 -11.768 1.00 91.25 216 LEU A CA 1
ATOM 1670 C C . LEU A 1 216 ? 2.294 7.989 -11.567 1.00 91.25 216 LEU A C 1
ATOM 1672 O O . LEU A 1 216 ? 1.127 7.734 -11.255 1.00 91.25 216 LEU A O 1
ATOM 1676 N N . THR A 1 217 ? 2.761 9.238 -11.676 1.00 78.62 217 THR A N 1
ATOM 1677 C CA . THR A 1 217 ? 1.940 10.453 -11.508 1.00 78.62 217 THR A CA 1
ATOM 1678 C C . THR A 1 217 ? 1.228 10.827 -12.797 1.00 78.62 217 THR A C 1
ATOM 1680 O O . THR A 1 217 ? 0.024 11.160 -12.714 1.00 78.62 217 THR A O 1
#

Sequence (217 aa):
MDPWYKVATPRKEVREGRSFNPDEFAIALEQIVAGTAPEDYRDPKQFFARTCWTRALREHAGMVLRRLSGKTDNTAPVLTLITQFGGGKTHTLAALYHLCKGGEKASGYSGVCDLLKEAGLSSVPRARVAVFVGNAWDPQEGRETPWIDVARQLAGDKGVTALGKAARTTPPGTESIARVFQAADAPVLLLFDEVLNFLNRHRDMADSFHSFIQNLT

Radius of gyration: 18.7 Å; chains: 1; bounding box: 45×30×57 Å

pLDDT: mean 92.03, std 8.19, range [60.53, 98.38]